Protein AF-A0A854NDA6-F1 (afdb_monomer_lite)

pLDDT: mean 73.67, std 22.43, range [32.94, 97.62]

Organism: NCBI:txid1806053

Structure (mmCIF, N/CA/C/O backbone):
data_AF-A0A854NDA6-F1
#
_entry.id   AF-A0A854NDA6-F1
#
loop_
_atom_site.group_PDB
_atom_site.id
_atom_site.type_symbol
_atom_site.label_atom_id
_atom_site.label_alt_id
_atom_site.label_comp_id
_atom_site.label_asym_id
_atom_site.label_entity_id
_atom_site.label_seq_id
_atom_site.pdbx_PDB_ins_code
_atom_site.Cartn_x
_atom_site.Cartn_y
_atom_site.Cartn_z
_atom_site.occupancy
_atom_site.B_iso_or_equiv
_atom_site.auth_seq_id
_atom_site.auth_comp_id
_atom_site.auth_asym_id
_atom_site.auth_atom_id
_atom_site.pdbx_PDB_model_num
ATOM 1 N N . MET A 1 1 ? 29.211 -28.552 74.349 1.00 40.47 1 MET A N 1
ATOM 2 C CA . MET A 1 1 ? 30.286 -27.549 74.261 1.00 40.47 1 MET A CA 1
ATOM 3 C C . MET A 1 1 ? 29.831 -26.532 73.245 1.00 40.47 1 MET A C 1
ATOM 5 O O . MET A 1 1 ? 29.639 -26.895 72.092 1.00 40.47 1 MET A O 1
ATOM 9 N N . SER A 1 2 ? 29.503 -25.344 73.745 1.00 42.53 2 SER A N 1
ATOM 10 C CA . SER A 1 2 ? 29.189 -24.145 72.977 1.00 42.53 2 SER A CA 1
ATOM 11 C C . SER A 1 2 ? 30.402 -23.720 72.153 1.00 42.53 2 SER A C 1
ATOM 13 O O . SER A 1 2 ? 31.540 -23.950 72.563 1.00 42.53 2 SER A O 1
ATOM 15 N N . GLY A 1 3 ? 30.147 -23.118 70.999 1.00 42.56 3 GLY A N 1
ATOM 16 C CA . GLY A 1 3 ? 31.160 -22.495 70.163 1.00 42.56 3 GLY A CA 1
ATOM 17 C C . GLY A 1 3 ? 30.533 -21.294 69.483 1.00 42.56 3 GLY A C 1
ATOM 18 O O . GLY A 1 3 ? 29.885 -21.439 68.452 1.00 42.56 3 GLY A O 1
ATOM 19 N N . ASP A 1 4 ? 30.688 -20.154 70.144 1.00 49.78 4 ASP A N 1
ATOM 20 C CA . ASP A 1 4 ? 30.318 -18.819 69.701 1.00 49.78 4 ASP A CA 1
ATOM 21 C C . ASP A 1 4 ? 31.040 -18.454 68.399 1.00 49.78 4 ASP A C 1
ATOM 23 O O . ASP A 1 4 ? 32.222 -18.758 68.231 1.00 49.78 4 ASP A O 1
ATOM 27 N N . CYS A 1 5 ? 30.340 -17.760 67.505 1.00 53.62 5 CYS A N 1
ATOM 28 C CA . CYS A 1 5 ? 30.930 -16.940 66.449 1.00 53.62 5 CYS A CA 1
ATOM 29 C C . CYS A 1 5 ? 30.045 -15.703 66.270 1.00 53.62 5 CYS A C 1
ATOM 31 O O . CYS A 1 5 ? 29.236 -15.619 65.350 1.00 53.62 5 CYS A O 1
ATOM 33 N N . ASP A 1 6 ? 30.223 -14.760 67.194 1.00 48.50 6 ASP A N 1
ATOM 34 C CA . ASP A 1 6 ? 29.962 -13.343 66.977 1.00 48.50 6 ASP A CA 1
ATOM 35 C C . ASP A 1 6 ? 30.977 -12.811 65.960 1.00 48.50 6 ASP A C 1
ATOM 37 O O . ASP A 1 6 ? 32.176 -12.750 66.238 1.00 48.50 6 ASP A O 1
ATOM 41 N N . LEU A 1 7 ? 30.499 -12.397 64.789 1.00 50.25 7 LEU A N 1
ATOM 42 C CA . LEU A 1 7 ? 31.232 -11.519 63.883 1.00 50.25 7 LEU A CA 1
ATOM 43 C C . LEU A 1 7 ? 30.252 -10.476 63.327 1.00 50.25 7 LEU A C 1
ATOM 45 O O . LEU A 1 7 ? 29.482 -10.778 62.423 1.00 50.25 7 LEU A O 1
ATOM 49 N N . LEU A 1 8 ? 30.336 -9.273 63.916 1.00 49.28 8 LEU A N 1
ATOM 50 C CA . LEU A 1 8 ? 30.313 -7.952 63.258 1.00 49.28 8 LEU A CA 1
ATOM 51 C C . LEU A 1 8 ? 29.066 -7.677 62.384 1.00 49.28 8 LEU A C 1
ATOM 53 O O . LEU A 1 8 ? 28.941 -8.208 61.290 1.00 49.28 8 LEU A O 1
ATOM 57 N N . ASN A 1 9 ? 28.071 -6.880 62.793 1.00 49.44 9 ASN A N 1
ATOM 58 C CA . ASN A 1 9 ? 28.146 -5.481 63.247 1.00 49.44 9 ASN A CA 1
ATOM 59 C C . ASN A 1 9 ? 29.108 -4.625 62.407 1.00 49.44 9 ASN A C 1
ATOM 61 O O . ASN A 1 9 ? 30.195 -4.301 62.868 1.00 49.44 9 ASN A O 1
ATOM 65 N N . ASP A 1 10 ? 28.694 -4.300 61.179 1.00 51.72 10 ASP A N 1
ATOM 66 C CA . ASP A 1 10 ? 28.905 -2.984 60.550 1.00 51.72 10 ASP A CA 1
ATOM 67 C C . ASP A 1 10 ? 28.141 -2.930 59.216 1.00 51.72 10 ASP A C 1
ATOM 69 O O . ASP A 1 10 ? 28.610 -3.442 58.205 1.00 51.72 10 ASP A O 1
ATOM 73 N N . MET A 1 11 ? 26.927 -2.375 59.235 1.00 45.94 11 MET A N 1
ATOM 74 C CA . MET A 1 11 ? 26.180 -1.867 58.067 1.00 45.94 11 MET A CA 1
ATOM 75 C C . MET A 1 11 ? 25.100 -0.898 58.582 1.00 45.94 11 MET A C 1
ATOM 77 O O . MET A 1 11 ? 23.909 -1.036 58.316 1.00 45.94 11 MET A O 1
ATOM 81 N N . SER A 1 12 ? 25.524 0.062 59.403 1.00 52.91 12 SER A N 1
ATOM 82 C CA . SER A 1 12 ? 24.810 1.322 59.594 1.00 52.91 12 SER A CA 1
ATOM 83 C C . SER A 1 12 ? 25.480 2.345 58.688 1.00 52.91 12 SER A C 1
ATOM 85 O O . SER A 1 12 ? 26.677 2.562 58.847 1.00 52.91 12 SER A O 1
ATOM 87 N N . ASP A 1 13 ? 24.706 2.874 57.739 1.00 54.12 13 ASP A N 1
ATOM 88 C CA . ASP A 1 13 ? 24.942 4.054 56.884 1.00 54.12 13 ASP A CA 1
ATOM 89 C C . ASP A 1 13 ? 24.631 3.737 55.413 1.00 54.12 13 ASP A C 1
ATOM 91 O O . ASP A 1 13 ? 25.478 3.798 54.524 1.00 54.12 13 ASP A O 1
ATOM 95 N N . ILE A 1 14 ? 23.365 3.404 55.146 1.00 49.03 14 ILE A N 1
ATOM 96 C CA . ILE A 1 14 ? 22.756 3.708 53.851 1.00 49.03 14 ILE A CA 1
ATOM 97 C C . ILE A 1 14 ? 21.833 4.886 54.118 1.00 49.03 14 ILE A C 1
ATOM 99 O O . ILE A 1 14 ? 20.854 4.773 54.851 1.00 49.03 14 ILE A O 1
ATOM 103 N N . HIS A 1 15 ? 22.249 6.028 53.586 1.00 47.62 15 HIS A N 1
ATOM 104 C CA . HIS A 1 15 ? 21.558 7.299 53.645 1.00 47.62 15 HIS A CA 1
ATOM 105 C C . HIS A 1 15 ? 20.088 7.162 53.230 1.00 47.62 15 HIS A C 1
ATOM 107 O O . HIS A 1 15 ? 19.786 6.729 52.119 1.00 47.62 15 HIS A O 1
ATOM 113 N N . ASP A 1 16 ? 19.197 7.602 54.121 1.00 49.25 16 ASP A N 1
ATOM 114 C CA . ASP A 1 16 ? 17.860 8.085 53.787 1.00 49.25 16 ASP A CA 1
ATOM 115 C C . ASP A 1 16 ? 18.002 9.334 52.896 1.00 49.25 16 ASP A C 1
ATOM 117 O O . ASP A 1 16 ? 17.932 10.472 53.362 1.00 49.25 16 ASP A O 1
ATOM 121 N N . GLU A 1 17 ? 18.237 9.135 51.601 1.00 46.22 17 GLU A N 1
ATOM 122 C CA . GLU A 1 17 ? 17.873 10.133 50.600 1.00 46.22 17 GLU A CA 1
ATOM 123 C C . GLU A 1 17 ? 16.393 9.933 50.289 1.00 46.22 17 GLU A C 1
ATOM 125 O O . GLU A 1 17 ? 15.987 9.038 49.547 1.00 46.22 17 GLU A O 1
ATOM 130 N N . GLN A 1 18 ? 15.569 10.762 50.930 1.00 46.81 18 GLN A N 1
ATOM 131 C CA . GLN A 1 18 ? 14.183 10.943 50.534 1.00 46.81 18 GLN A CA 1
ATOM 132 C C . GLN A 1 18 ? 14.160 11.321 49.047 1.00 46.81 18 GLN A C 1
ATOM 134 O O . GLN A 1 18 ? 14.843 12.279 48.675 1.00 46.81 18 GLN A O 1
ATOM 139 N N . PRO A 1 19 ? 13.404 10.619 48.185 1.00 49.78 19 PRO A N 1
ATOM 140 C CA . PRO A 1 19 ? 13.180 11.120 46.845 1.00 49.78 19 PRO A CA 1
ATOM 141 C C . PRO A 1 19 ? 12.405 12.425 47.001 1.00 49.78 19 PRO A C 1
ATOM 143 O O . PRO A 1 19 ? 11.273 12.425 47.489 1.00 49.78 19 PRO A O 1
ATOM 146 N N . GLU A 1 20 ? 13.044 13.540 46.641 1.00 47.28 20 GLU A N 1
ATOM 147 C CA . GLU A 1 20 ? 12.349 14.800 46.431 1.00 47.28 20 GLU A CA 1
ATOM 148 C C . GLU A 1 20 ? 11.120 14.503 45.574 1.00 47.28 20 GLU A C 1
ATOM 150 O O . GLU A 1 20 ? 11.221 13.911 44.495 1.00 47.28 20 GLU A O 1
ATOM 155 N N . GLU A 1 21 ? 9.954 14.872 46.100 1.00 46.09 21 GLU A N 1
ATOM 156 C CA . GLU A 1 21 ? 8.711 14.937 45.359 1.00 46.09 21 GLU A CA 1
ATOM 157 C C . GLU A 1 21 ? 8.947 15.822 44.132 1.00 46.09 21 GLU A C 1
ATOM 159 O O . GLU A 1 21 ? 8.780 17.043 44.162 1.00 46.09 21 GLU A O 1
ATOM 164 N N . LEU A 1 22 ? 9.327 15.190 43.022 1.00 47.56 22 LEU A N 1
ATOM 165 C CA . LEU A 1 22 ? 9.077 15.696 41.690 1.00 47.56 22 LEU A CA 1
ATOM 166 C C . LEU A 1 22 ? 7.558 15.805 41.581 1.00 47.56 22 LEU A C 1
ATOM 168 O O . LEU A 1 22 ? 6.869 14.884 41.143 1.00 47.56 22 LEU A O 1
ATOM 172 N N . ARG A 1 23 ? 7.038 16.959 42.010 1.00 46.53 23 ARG A N 1
ATOM 173 C CA . ARG A 1 23 ? 5.835 17.570 41.457 1.00 46.53 23 ARG A CA 1
ATOM 174 C C . ARG A 1 23 ? 6.055 17.643 39.951 1.00 46.53 23 ARG A C 1
ATOM 176 O O . ARG A 1 23 ? 6.525 18.645 39.423 1.00 46.53 23 ARG A O 1
ATOM 183 N N . GLY A 1 24 ? 5.753 16.540 39.277 1.00 42.81 24 GLY A N 1
ATOM 184 C CA . GLY A 1 24 ? 5.422 16.547 37.873 1.00 42.81 24 GLY A CA 1
ATOM 185 C C . GLY A 1 24 ? 4.198 17.432 37.759 1.00 42.81 24 GLY A C 1
ATOM 186 O O . GLY A 1 24 ? 3.092 17.029 38.114 1.00 42.81 24 GLY A O 1
ATOM 187 N N . GLU A 1 25 ? 4.419 18.675 37.349 1.00 44.62 25 GLU A N 1
ATOM 188 C CA . GLU A 1 25 ? 3.388 19.451 36.690 1.00 44.62 25 GLU A CA 1
ATOM 189 C C . GLU A 1 25 ? 2.830 18.537 35.601 1.00 44.62 25 GLU A C 1
ATOM 191 O O . GLU A 1 25 ? 3.549 18.142 34.680 1.00 44.62 25 GLU A O 1
ATOM 196 N N . HIS A 1 26 ? 1.583 18.097 35.785 1.00 47.38 26 HIS A N 1
ATOM 197 C CA . HIS A 1 26 ? 0.840 17.407 34.745 1.00 47.38 26 HIS A CA 1
ATOM 198 C C . HIS A 1 26 ? 1.007 18.238 33.470 1.00 47.38 26 HIS A C 1
ATOM 200 O O . HIS A 1 26 ? 0.662 19.425 33.511 1.00 47.38 26 HIS A O 1
ATOM 206 N N . PRO A 1 27 ? 1.563 17.679 32.378 1.00 52.06 27 PRO A N 1
ATOM 207 C CA . PRO A 1 27 ? 1.586 18.394 31.120 1.00 52.06 27 PRO A CA 1
ATOM 208 C C . PRO A 1 27 ? 0.133 18.719 30.800 1.00 52.06 27 PRO A C 1
ATOM 210 O O . PRO A 1 27 ? -0.713 17.834 30.689 1.00 52.06 27 PRO A O 1
ATOM 213 N N . SER A 1 28 ? -0.155 20.015 30.801 1.00 53.47 28 SER A N 1
ATOM 214 C CA . SER A 1 28 ? -1.459 20.572 30.506 1.00 53.47 28 SER A CA 1
ATOM 215 C C . SER A 1 28 ? -1.980 19.957 29.212 1.00 53.47 28 SER A C 1
ATOM 217 O O . SER A 1 28 ? -1.320 20.043 28.178 1.00 53.47 28 SER A O 1
ATOM 219 N N . GLU A 1 29 ? -3.163 19.368 29.325 1.00 52.88 29 GLU A N 1
ATOM 220 C CA . GLU A 1 29 ? -4.034 18.700 28.348 1.00 52.88 29 GLU A CA 1
ATOM 221 C C . GLU A 1 29 ? -4.508 19.658 27.225 1.00 52.88 29 GLU A C 1
ATOM 223 O O . GLU A 1 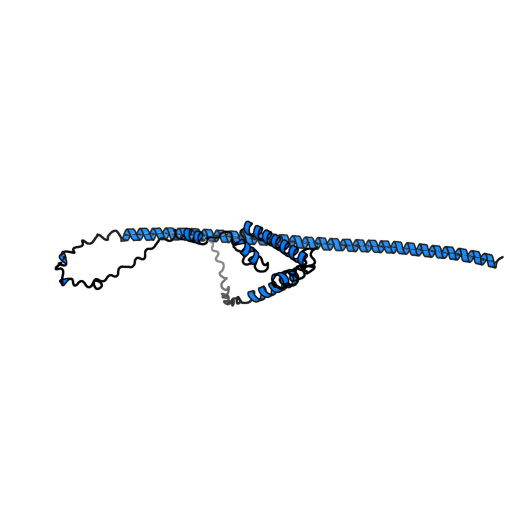29 ? -5.683 19.732 26.894 1.00 52.88 29 GLU A O 1
ATOM 228 N N . VAL A 1 30 ? -3.599 20.491 26.702 1.00 51.41 30 VAL A N 1
ATOM 229 C CA . VAL A 1 30 ? -3.892 21.651 25.835 1.00 51.41 30 VAL A CA 1
ATOM 230 C C . VAL A 1 30 ? -3.096 21.597 24.517 1.00 51.41 30 VAL A C 1
ATOM 232 O O . VAL A 1 30 ? -3.160 22.528 23.726 1.00 51.41 30 VAL A O 1
ATOM 235 N N . GLN A 1 31 ? -2.343 20.525 24.239 1.00 52.84 31 GLN A N 1
ATOM 236 C CA . GLN A 1 31 ? -1.568 20.393 22.987 1.00 52.84 31 GLN A CA 1
ATOM 237 C C . GLN A 1 31 ? -2.120 19.384 21.972 1.00 52.84 31 GLN A C 1
ATOM 239 O O . GLN A 1 31 ? -1.626 19.357 20.843 1.00 52.84 31 GLN A O 1
ATOM 244 N N . ASP A 1 32 ? -3.143 18.602 22.320 1.00 56.59 32 ASP A N 1
ATOM 245 C CA . ASP A 1 32 ? -3.656 17.564 21.417 1.00 56.59 32 ASP A CA 1
ATOM 246 C C . ASP A 1 32 ? -4.487 18.161 20.265 1.00 56.59 32 ASP A C 1
ATOM 248 O O . ASP A 1 32 ? -4.336 17.738 19.120 1.00 56.59 32 ASP A O 1
ATOM 252 N N . ASP A 1 33 ? -5.255 19.227 20.517 1.00 61.41 33 ASP A N 1
ATOM 253 C CA . ASP A 1 33 ? -6.124 19.837 19.498 1.00 61.41 33 ASP A CA 1
ATOM 254 C C . ASP A 1 33 ? -5.329 20.467 18.330 1.00 61.41 33 ASP A C 1
ATOM 256 O O . ASP A 1 33 ? -5.708 20.328 17.165 1.00 61.41 33 ASP A O 1
ATOM 260 N N . GLU A 1 34 ? -4.186 21.113 18.605 1.00 65.50 34 GLU A N 1
ATOM 261 C CA . GLU A 1 34 ? -3.339 21.714 17.556 1.00 65.50 34 GLU A CA 1
ATOM 262 C C . GLU A 1 34 ? -2.571 20.652 16.744 1.00 65.50 34 GLU A C 1
ATOM 264 O O . GLU A 1 34 ? -2.309 20.840 15.549 1.00 65.50 34 GLU A O 1
ATOM 269 N N . GLN A 1 35 ? -2.211 19.520 17.365 1.00 61.78 35 GLN A N 1
ATOM 270 C CA . GLN A 1 35 ? -1.582 18.405 16.653 1.00 61.78 35 GLN A CA 1
ATOM 271 C C . GLN A 1 35 ? -2.581 17.650 15.775 1.00 61.78 35 GLN A C 1
ATOM 273 O O . GLN A 1 35 ? -2.231 17.303 14.643 1.00 61.78 35 GLN A O 1
ATOM 278 N N . GLU A 1 36 ? -3.815 17.440 16.243 1.00 60.22 36 GLU A N 1
ATOM 279 C CA . GLU A 1 36 ? -4.874 16.834 15.433 1.00 60.22 36 GLU A CA 1
ATOM 280 C C . GLU A 1 36 ? -5.197 17.702 14.209 1.00 60.22 36 GLU A C 1
ATOM 282 O O . GLU A 1 36 ? -5.229 17.187 13.089 1.00 60.22 36 GLU A O 1
ATOM 287 N N . GLU A 1 37 ? -5.338 19.022 14.369 1.00 68.31 37 GLU A N 1
ATOM 288 C CA . GLU A 1 37 ? -5.632 19.933 13.252 1.00 68.31 37 GLU A CA 1
ATOM 289 C C . GLU A 1 37 ? -4.503 19.952 12.198 1.00 68.31 37 GLU A C 1
ATOM 291 O O . GLU A 1 37 ? -4.759 19.932 10.988 1.00 68.31 37 GLU A O 1
ATOM 296 N N . SER A 1 38 ? -3.243 19.894 12.640 1.00 72.94 38 SER A N 1
ATOM 297 C CA . SER A 1 38 ? -2.069 19.801 11.760 1.00 72.94 38 SER A CA 1
ATOM 298 C C . SER A 1 38 ? -2.022 18.482 10.975 1.00 72.94 38 SER A C 1
ATOM 300 O O . SER A 1 38 ? -1.732 18.459 9.769 1.00 72.94 38 SER A O 1
ATOM 302 N N . LEU A 1 39 ? -2.355 17.367 11.633 1.00 65.88 39 LEU A N 1
ATOM 303 C CA . LEU A 1 39 ? -2.375 16.048 11.005 1.00 65.88 39 LEU A CA 1
ATOM 304 C C . LEU A 1 39 ? -3.529 15.926 9.999 1.00 65.88 39 LEU A C 1
ATOM 306 O O . LEU A 1 39 ? -3.329 15.420 8.893 1.00 65.88 39 LEU A O 1
ATOM 310 N N . HIS A 1 40 ? -4.704 16.462 10.343 1.00 68.88 40 HIS A N 1
ATOM 311 C CA . HIS A 1 40 ? -5.856 16.543 9.448 1.00 68.88 40 HIS A CA 1
ATOM 312 C C . HIS A 1 40 ? -5.525 17.326 8.180 1.00 68.88 40 HIS A C 1
ATOM 314 O O . HIS A 1 40 ? -5.720 16.813 7.079 1.00 68.88 40 HIS A O 1
ATOM 320 N N . LYS A 1 41 ? -4.929 18.512 8.318 1.00 71.88 41 LYS A N 1
ATOM 321 C CA . LYS A 1 41 ? -4.531 19.328 7.168 1.00 71.88 41 LYS A CA 1
ATOM 322 C C . LYS A 1 41 ? -3.531 18.611 6.255 1.00 71.88 41 LYS A C 1
ATOM 324 O O . LYS A 1 41 ? -3.668 18.656 5.037 1.00 71.88 41 LYS A O 1
ATOM 329 N N . THR A 1 42 ? -2.571 17.893 6.837 1.00 73.75 42 THR A N 1
ATOM 330 C CA . THR A 1 42 ? -1.556 17.147 6.075 1.00 73.75 42 THR A CA 1
ATOM 331 C C . THR A 1 42 ? -2.171 15.995 5.271 1.00 73.75 42 THR A C 1
ATOM 333 O O . THR A 1 42 ? -1.789 15.758 4.126 1.00 73.75 42 THR A O 1
ATOM 336 N N . ILE A 1 43 ? -3.139 15.275 5.846 1.00 70.69 43 ILE A N 1
ATOM 337 C CA . ILE A 1 43 ? -3.830 14.171 5.162 1.00 70.69 43 ILE A CA 1
ATOM 338 C C . ILE A 1 43 ? -4.725 14.701 4.037 1.00 70.69 43 ILE A C 1
ATOM 340 O O . ILE A 1 43 ? -4.773 14.109 2.957 1.00 70.69 43 ILE A O 1
ATOM 344 N N . GLU A 1 44 ? -5.412 15.819 4.259 1.00 74.94 44 GLU A N 1
ATOM 345 C CA . GLU A 1 44 ? -6.242 16.453 3.234 1.00 74.94 44 GLU A CA 1
ATOM 346 C C . GLU A 1 44 ? -5.397 16.917 2.039 1.00 74.94 44 GLU A C 1
ATOM 348 O O . GLU A 1 44 ? -5.677 16.527 0.908 1.00 74.94 44 GLU A O 1
ATOM 353 N N . GLU A 1 45 ? -4.277 17.603 2.283 1.00 78.56 45 GLU A N 1
ATOM 354 C CA . GLU A 1 45 ? -3.358 18.035 1.219 1.00 78.56 45 GLU A CA 1
ATOM 355 C C . GLU A 1 45 ? -2.763 16.854 0.426 1.00 78.56 45 GLU A C 1
ATOM 357 O O . GLU A 1 45 ? -2.589 16.940 -0.792 1.00 78.56 45 GLU A O 1
ATOM 362 N N . LEU A 1 46 ? -2.473 15.729 1.092 1.00 76.00 46 LEU A N 1
ATOM 363 C CA . LEU A 1 46 ? -1.979 14.514 0.433 1.00 76.00 46 LEU A CA 1
ATOM 364 C C . LEU A 1 46 ? -3.051 13.827 -0.420 1.00 76.00 46 LEU A C 1
ATOM 366 O O . LEU A 1 46 ? -2.739 13.288 -1.484 1.00 76.00 46 LEU A O 1
ATOM 370 N N . THR A 1 47 ? -4.300 13.824 0.045 1.00 82.50 47 THR A N 1
ATOM 371 C CA . THR A 1 47 ? -5.399 13.134 -0.641 1.00 82.50 47 THR A CA 1
ATOM 372 C C . THR A 1 47 ? -5.960 13.948 -1.800 1.00 82.50 47 THR A C 1
ATOM 374 O O . THR A 1 47 ? -6.318 13.355 -2.812 1.00 82.50 47 THR A O 1
ATOM 377 N N . ASP A 1 48 ? -5.938 15.281 -1.739 1.00 82.56 48 ASP A N 1
ATOM 378 C CA . ASP A 1 48 ? -6.498 16.159 -2.777 1.00 82.56 48 ASP A CA 1
ATOM 379 C C . ASP A 1 48 ? -5.872 15.961 -4.171 1.00 82.56 48 ASP A C 1
ATOM 381 O O . ASP A 1 48 ? -6.549 16.120 -5.194 1.00 82.56 48 ASP A O 1
ATOM 385 N N . GLY A 1 49 ? -4.595 15.567 -4.227 1.00 77.88 49 GLY A N 1
ATOM 386 C CA . GLY A 1 49 ? -3.879 15.258 -5.470 1.00 77.88 49 GLY A CA 1
ATOM 387 C C . GLY A 1 49 ? -4.077 13.831 -5.996 1.00 77.88 49 GLY A C 1
ATOM 388 O O . GLY A 1 49 ? -3.622 13.519 -7.100 1.00 77.88 49 GLY A O 1
ATOM 389 N N . MET A 1 50 ? -4.727 12.945 -5.236 1.00 80.44 50 MET A N 1
ATOM 390 C CA . MET A 1 50 ? -4.936 11.557 -5.644 1.00 80.44 50 MET A CA 1
ATOM 391 C C . MET A 1 50 ? -6.082 11.449 -6.648 1.00 80.44 50 MET A C 1
ATOM 393 O O . MET A 1 50 ? -7.165 11.998 -6.449 1.00 80.44 50 MET A O 1
ATOM 397 N N . LYS A 1 51 ? -5.864 10.695 -7.728 1.00 83.62 51 LYS A N 1
ATOM 398 C CA . LYS A 1 51 ? -6.948 10.310 -8.637 1.00 83.62 51 LYS A CA 1
ATOM 399 C C . LYS A 1 51 ? -7.838 9.269 -7.972 1.00 83.62 51 LYS A C 1
ATOM 401 O O . LYS A 1 51 ? -7.332 8.346 -7.338 1.00 83.62 51 LYS A O 1
ATOM 406 N N . ILE A 1 52 ? -9.147 9.409 -8.159 1.00 79.25 52 ILE A N 1
ATOM 407 C CA . ILE A 1 52 ? -10.157 8.531 -7.548 1.00 79.25 52 ILE A CA 1
ATOM 408 C C . ILE A 1 52 ? -10.038 7.109 -8.104 1.00 79.25 52 ILE A C 1
ATOM 410 O O . ILE A 1 52 ? -10.040 6.135 -7.357 1.00 79.25 52 ILE A O 1
ATOM 414 N N . THR A 1 53 ? -9.852 6.991 -9.418 1.00 80.25 53 THR A N 1
ATOM 415 C CA . THR A 1 53 ? -9.442 5.754 -10.088 1.00 80.25 53 THR A CA 1
ATOM 416 C C . THR A 1 53 ? -8.419 6.083 -11.173 1.00 80.25 53 THR A C 1
ATOM 418 O O . THR A 1 53 ? -8.286 7.235 -11.584 1.00 80.25 53 THR A O 1
ATOM 421 N N . ASN A 1 54 ? -7.688 5.078 -11.665 1.00 79.00 54 ASN A N 1
ATOM 422 C CA . ASN A 1 54 ? -6.706 5.286 -12.738 1.00 79.00 54 ASN A CA 1
ATOM 423 C C . ASN A 1 54 ? -7.334 5.851 -14.026 1.00 79.00 54 ASN A C 1
ATOM 425 O O . ASN A 1 54 ? -6.650 6.551 -14.775 1.00 79.00 54 ASN A O 1
ATOM 429 N N . ASP A 1 55 ? -8.623 5.581 -14.241 1.00 84.50 55 ASP A N 1
ATOM 430 C CA . ASP A 1 55 ? -9.368 5.958 -15.443 1.00 84.50 55 ASP A CA 1
ATOM 431 C C . ASP A 1 55 ? -10.221 7.224 -15.254 1.00 84.50 55 ASP A C 1
ATOM 433 O O . ASP A 1 55 ? -10.689 7.798 -16.237 1.00 84.50 55 ASP A O 1
ATOM 437 N N . ASN A 1 56 ? -10.405 7.692 -14.013 1.00 83.44 56 ASN A N 1
ATOM 438 C CA . ASN A 1 56 ? -11.140 8.918 -13.728 1.00 83.44 56 ASN A CA 1
ATOM 439 C C . ASN A 1 56 ? -10.168 10.111 -13.687 1.00 83.44 56 ASN A C 1
ATOM 441 O O . ASN A 1 56 ? -9.224 10.110 -12.889 1.00 83.44 56 ASN A O 1
ATOM 445 N N . PRO A 1 57 ? -10.341 11.130 -14.548 1.00 88.06 57 PRO A N 1
ATOM 446 C CA . PRO A 1 57 ? -9.461 12.292 -14.544 1.00 88.06 57 PRO A CA 1
ATOM 447 C C . PRO A 1 57 ? -9.703 13.225 -13.351 1.00 88.06 57 PRO A C 1
ATOM 449 O O . PRO A 1 57 ? -8.841 14.063 -13.104 1.00 88.06 57 PRO A O 1
ATOM 452 N N . ILE A 1 58 ? -10.817 13.069 -12.624 1.00 92.44 58 ILE A N 1
ATOM 453 C CA . ILE A 1 58 ? -11.166 13.885 -11.458 1.00 92.44 58 ILE A CA 1
ATOM 454 C C . ILE A 1 58 ? -10.318 13.464 -10.256 1.00 92.44 58 ILE A C 1
ATOM 456 O O . ILE A 1 58 ? -10.235 12.276 -9.908 1.00 92.44 58 ILE A O 1
ATOM 460 N N . THR A 1 59 ? -9.686 14.439 -9.606 1.00 92.94 59 THR A N 1
ATOM 461 C CA . THR A 1 59 ? -8.966 14.197 -8.351 1.00 92.94 59 THR A CA 1
ATOM 462 C C . THR A 1 59 ? -9.920 14.157 -7.160 1.00 92.94 59 THR A C 1
ATOM 464 O O . THR A 1 59 ? -11.038 14.673 -7.201 1.00 92.94 59 THR A O 1
ATOM 467 N N . TYR A 1 60 ? -9.482 13.555 -6.057 1.00 89.88 60 TYR A N 1
ATOM 468 C CA . TYR A 1 60 ? -10.262 13.536 -4.824 1.00 89.88 60 TYR A CA 1
ATOM 469 C C . TYR A 1 60 ? -10.591 14.951 -4.328 1.00 89.88 60 TYR A C 1
ATOM 471 O O . TYR A 1 60 ? -11.718 15.192 -3.902 1.00 89.88 60 TYR A O 1
ATOM 479 N N . GLY A 1 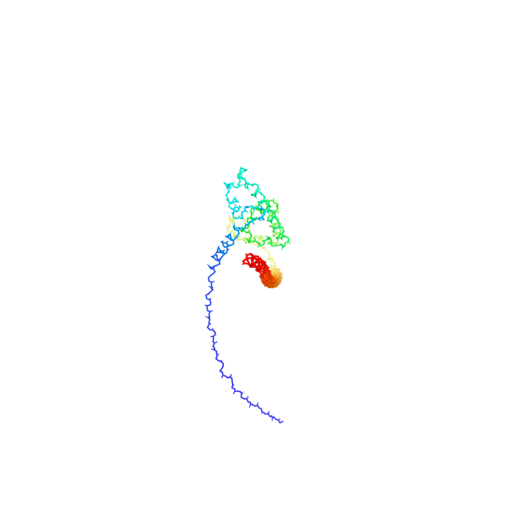61 ? -9.655 15.897 -4.461 1.00 91.50 61 GLY A N 1
ATOM 480 C CA . GLY A 1 61 ? -9.877 17.294 -4.089 1.00 91.50 61 GLY A CA 1
ATOM 481 C C . GLY A 1 61 ? -10.969 17.964 -4.929 1.00 91.50 61 GLY A C 1
ATOM 482 O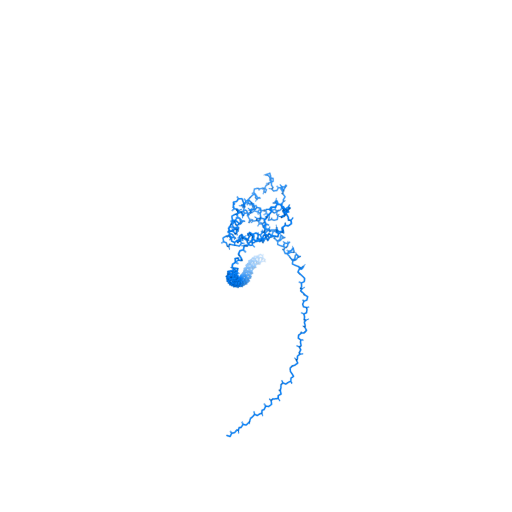 O . GLY A 1 61 ? -11.834 18.645 -4.383 1.00 91.50 61 GLY A O 1
ATOM 483 N N . GLU A 1 62 ? -10.996 17.717 -6.243 1.00 93.38 62 GLU A N 1
ATOM 484 C CA . GLU A 1 62 ? -12.039 18.235 -7.144 1.00 93.38 62 GLU A CA 1
ATOM 485 C C . GLU A 1 62 ? -13.420 17.642 -6.831 1.00 93.38 62 GLU A C 1
ATOM 487 O O . GLU A 1 62 ? -14.417 18.366 -6.795 1.00 93.38 62 GLU A O 1
ATOM 492 N N . TYR A 1 63 ? -13.485 16.338 -6.548 1.00 94.88 63 TYR A N 1
ATOM 493 C CA . TYR A 1 63 ? -14.714 15.684 -6.096 1.00 94.88 63 TYR A CA 1
ATOM 494 C C . TYR A 1 63 ? -15.200 16.246 -4.755 1.00 94.88 63 TYR A C 1
ATOM 496 O O . TYR A 1 63 ? -16.378 16.562 -4.604 1.00 94.88 63 TYR A O 1
ATOM 504 N N . ARG A 1 64 ? -14.294 16.422 -3.788 1.00 93.50 64 ARG A N 1
ATOM 505 C CA . ARG A 1 64 ? -14.611 16.958 -2.459 1.00 93.50 64 ARG A CA 1
ATOM 506 C C . ARG A 1 64 ? -15.087 18.408 -2.526 1.00 93.50 64 ARG A C 1
ATOM 508 O O . ARG A 1 64 ? -16.041 18.767 -1.839 1.00 93.50 64 ARG A O 1
ATOM 515 N N . ALA A 1 65 ? -14.462 19.229 -3.369 1.00 94.06 65 ALA A N 1
ATOM 516 C CA . ALA A 1 65 ? -14.911 20.590 -3.645 1.00 94.06 65 ALA A CA 1
ATOM 517 C C . ALA A 1 65 ? -16.329 20.598 -4.240 1.00 94.06 65 ALA A C 1
ATOM 519 O O . ALA A 1 65 ? -17.164 21.389 -3.802 1.00 94.06 65 ALA A O 1
ATOM 520 N N . ALA A 1 66 ? -16.627 19.674 -5.161 1.00 95.50 66 ALA A N 1
ATOM 521 C CA . ALA A 1 66 ? -17.965 19.523 -5.724 1.00 95.50 66 ALA A CA 1
ATOM 522 C C . ALA A 1 66 ? -19.009 19.064 -4.700 1.00 95.50 66 ALA A C 1
ATOM 524 O O . ALA A 1 66 ? -20.124 19.576 -4.689 1.00 95.50 66 ALA A O 1
ATOM 525 N N . GLU A 1 67 ? -18.664 18.142 -3.805 1.00 93.38 67 GLU A N 1
ATOM 526 C CA . GLU A 1 67 ? -19.589 17.645 -2.779 1.00 93.38 67 GLU A CA 1
ATOM 527 C C . GLU A 1 67 ? -19.934 18.714 -1.722 1.00 93.38 67 GLU A C 1
ATOM 529 O O . GLU A 1 67 ? -21.025 18.709 -1.141 1.00 93.38 67 GLU A O 1
ATOM 534 N N . ASN A 1 68 ? -19.008 19.646 -1.480 1.00 93.19 68 ASN A N 1
ATOM 535 C CA . ASN A 1 68 ? -19.175 20.740 -0.523 1.00 93.19 68 ASN A CA 1
ATOM 536 C C . ASN A 1 68 ? -19.870 21.978 -1.117 1.00 93.19 68 ASN A C 1
ATOM 538 O O . ASN A 1 68 ? -20.442 22.760 -0.355 1.00 93.19 68 ASN A O 1
ATOM 542 N N . ASP A 1 69 ? -19.850 22.159 -2.441 1.00 95.75 69 ASP A N 1
ATOM 543 C CA . ASP A 1 69 ? -20.509 23.272 -3.134 1.00 95.75 69 ASP A CA 1
ATOM 544 C C . ASP A 1 69 ? -21.623 22.772 -4.078 1.00 95.75 69 ASP A C 1
ATOM 546 O O . ASP A 1 69 ? -21.341 22.273 -5.170 1.00 95.75 69 ASP A O 1
ATOM 550 N N . PRO A 1 70 ? -22.910 22.960 -3.723 1.00 94.25 70 PRO A N 1
ATOM 551 C CA . PRO A 1 70 ? -24.038 22.579 -4.577 1.00 94.25 70 PRO A CA 1
ATOM 552 C C . PRO A 1 70 ? -24.055 23.254 -5.955 1.00 94.25 70 PRO A C 1
ATOM 554 O O . PRO A 1 70 ? -24.727 22.765 -6.858 1.00 94.25 70 PRO A O 1
ATOM 557 N N . ASN A 1 71 ? -23.357 24.383 -6.120 1.00 96.88 71 ASN A N 1
ATOM 558 C CA . ASN A 1 71 ? -23.267 25.109 -7.388 1.00 96.88 71 ASN A CA 1
ATOM 559 C C . ASN A 1 71 ? -21.961 24.815 -8.141 1.00 96.88 71 ASN A C 1
ATOM 561 O O . ASN A 1 71 ? -21.630 25.526 -9.094 1.00 96.88 71 ASN A O 1
ATOM 565 N N . HIS A 1 72 ? -21.203 23.797 -7.723 1.00 97.06 72 HIS A N 1
ATOM 566 C CA . HIS A 1 72 ? -19.950 23.448 -8.373 1.00 97.06 72 HIS A CA 1
ATOM 567 C C . HIS A 1 72 ? -20.178 23.086 -9.853 1.00 97.06 72 HIS A C 1
ATOM 569 O O . HIS A 1 72 ? -21.105 22.331 -10.155 1.00 97.06 72 HIS A O 1
ATOM 575 N N . PRO A 1 73 ? -19.313 23.526 -10.791 1.00 96.94 73 PRO A N 1
ATOM 576 C CA . PRO A 1 73 ? -19.485 23.261 -12.223 1.00 96.94 73 PRO A CA 1
ATOM 577 C C . PRO A 1 73 ? -19.580 21.779 -12.602 1.00 96.94 73 PRO A C 1
ATOM 579 O O . PRO A 1 73 ? -20.055 21.461 -13.685 1.00 96.94 73 PRO A O 1
ATOM 582 N N . LEU A 1 74 ? -19.103 20.865 -11.749 1.00 96.25 74 LEU A N 1
ATOM 583 C CA . LEU A 1 74 ? -19.210 19.415 -11.974 1.00 96.25 74 LEU A CA 1
ATOM 584 C C . LEU A 1 74 ? -20.643 18.879 -11.817 1.00 96.25 74 LEU A C 1
ATOM 586 O O . LEU A 1 74 ? -20.934 17.800 -12.328 1.00 96.25 74 LEU A O 1
ATOM 590 N N . HIS A 1 75 ? -21.545 19.626 -11.175 1.00 95.88 75 HIS A N 1
ATOM 591 C CA . HIS A 1 75 ? -22.971 19.285 -11.099 1.00 95.88 75 HIS A CA 1
ATOM 592 C C . HIS A 1 75 ? -23.750 19.668 -12.361 1.00 95.88 75 HIS A C 1
ATOM 594 O O . HIS A 1 75 ? -24.880 19.215 -12.528 1.00 95.88 75 HIS A O 1
ATOM 600 N N . ASP A 1 76 ? -23.169 20.486 -13.243 1.00 96.81 76 ASP A N 1
ATOM 601 C CA . ASP A 1 76 ? -23.799 20.903 -14.495 1.00 96.81 76 ASP A CA 1
ATOM 602 C C . ASP A 1 76 ? -23.788 19.745 -15.516 1.00 96.81 76 ASP A C 1
ATOM 604 O O . ASP A 1 76 ? -22.702 19.288 -15.883 1.00 96.81 76 ASP A O 1
ATOM 608 N N . PRO A 1 77 ? -24.953 19.277 -16.011 1.00 97.00 77 PRO A N 1
ATOM 609 C CA . PRO A 1 77 ? -25.031 18.221 -17.021 1.00 97.00 77 PRO A CA 1
ATOM 610 C C . PRO A 1 77 ? -24.301 18.539 -18.331 1.00 97.00 77 PRO A C 1
ATOM 612 O O . PRO A 1 77 ? -23.923 17.614 -19.049 1.00 97.00 77 PRO A O 1
ATOM 615 N N . ASP A 1 78 ? -24.100 19.822 -18.646 1.00 97.00 78 ASP A N 1
ATOM 616 C CA . ASP A 1 78 ? -23.386 20.251 -19.851 1.00 97.00 78 ASP A CA 1
ATOM 617 C C . ASP A 1 78 ? -21.852 20.211 -19.674 1.00 97.00 78 ASP A C 1
ATOM 619 O O . ASP A 1 78 ? -21.101 20.393 -20.639 1.00 97.00 78 ASP A O 1
ATOM 623 N N . ASN A 1 79 ? -21.351 19.951 -18.459 1.00 96.19 79 ASN A N 1
ATOM 624 C CA . ASN A 1 79 ? -19.922 19.809 -18.202 1.00 96.19 79 ASN A CA 1
ATOM 625 C C . ASN A 1 79 ? -19.404 18.458 -18.740 1.00 96.19 79 ASN A C 1
ATOM 627 O O . ASN A 1 79 ? -19.911 17.407 -18.343 1.00 96.19 79 ASN A O 1
ATOM 631 N N . PRO A 1 80 ? -18.342 18.431 -19.571 1.00 95.19 80 PRO A N 1
ATOM 632 C CA . PRO A 1 80 ? -17.780 17.183 -20.099 1.00 95.19 80 PRO A CA 1
ATOM 633 C C . PRO A 1 80 ? -17.257 16.218 -19.020 1.00 95.19 80 PRO A C 1
ATOM 635 O O . PRO A 1 80 ? -17.051 15.042 -19.312 1.00 95.19 80 PRO A O 1
ATOM 638 N N . LEU A 1 81 ? -17.031 16.696 -17.793 1.00 95.38 81 LEU A N 1
ATOM 639 C CA . LEU A 1 81 ? -16.594 15.892 -16.650 1.00 95.38 81 LEU A CA 1
ATOM 640 C C . LEU A 1 81 ? -17.760 15.445 -15.745 1.00 95.38 81 LEU A C 1
ATOM 642 O O . LEU A 1 81 ? -17.529 14.711 -14.787 1.00 95.38 81 LEU A O 1
ATOM 646 N N . HIS A 1 82 ? -19.007 15.842 -16.026 1.00 95.62 82 HIS A N 1
ATOM 647 C CA . HIS A 1 82 ? -20.167 15.507 -15.190 1.00 95.62 82 HIS A CA 1
ATOM 648 C C . HIS A 1 82 ? -20.368 13.993 -15.043 1.00 95.62 82 HIS A C 1
ATOM 650 O O . HIS A 1 82 ? -20.544 13.481 -13.939 1.00 95.62 82 HIS A O 1
ATOM 656 N N . GLU A 1 83 ? -20.267 13.248 -16.146 1.00 95.44 83 GLU A N 1
ATOM 657 C CA . GLU A 1 83 ? -20.412 11.788 -16.129 1.00 95.44 83 GLU A CA 1
ATOM 658 C C . GLU A 1 83 ? -19.323 11.116 -15.275 1.00 95.44 83 GLU A C 1
ATOM 660 O O . GLU A 1 83 ? -19.591 10.173 -14.533 1.00 95.44 83 GLU A O 1
ATOM 665 N N . GLN A 1 84 ? -18.100 11.647 -15.312 1.00 94.31 84 GLN A N 1
ATOM 666 C CA . GLN A 1 84 ? -16.979 11.149 -14.512 1.00 94.31 84 GLN A CA 1
ATOM 667 C C . GLN A 1 84 ? -17.144 11.493 -13.028 1.00 94.31 84 GLN A C 1
ATOM 669 O O . GLN A 1 84 ? -16.755 10.698 -12.170 1.00 94.31 84 GLN A O 1
ATOM 674 N N . TYR A 1 85 ? -17.757 12.639 -12.714 1.00 95.31 85 TYR A N 1
ATOM 675 C CA . TYR A 1 85 ? -18.127 12.998 -11.346 1.00 95.31 85 TYR A CA 1
ATOM 676 C C . TYR A 1 85 ? -19.174 12.023 -10.797 1.00 95.31 85 TYR A C 1
ATOM 678 O O . TYR A 1 85 ? -19.001 11.505 -9.696 1.00 95.31 85 TYR A O 1
ATOM 686 N N . LEU A 1 86 ? -20.205 11.691 -11.582 1.00 95.38 86 LEU A N 1
ATOM 687 C CA . LEU A 1 86 ? -21.218 10.710 -11.180 1.00 95.38 86 LEU A CA 1
ATOM 688 C C . LEU A 1 86 ? -20.613 9.319 -10.939 1.00 95.38 86 LEU A C 1
ATOM 690 O O . LEU A 1 86 ? -20.923 8.691 -9.927 1.00 95.38 86 LEU A O 1
ATOM 694 N N . GLN A 1 87 ? -19.709 8.865 -11.813 1.00 93.25 87 GLN A N 1
ATOM 695 C CA . GLN A 1 87 ? -18.994 7.595 -11.630 1.00 93.25 87 GLN A CA 1
ATOM 696 C C . GLN A 1 87 ? -18.114 7.601 -10.369 1.00 93.25 87 GLN A C 1
ATOM 698 O O . GLN A 1 87 ? -18.092 6.621 -9.623 1.00 93.25 87 GLN A O 1
ATOM 703 N N . ALA A 1 88 ? -17.412 8.706 -10.094 1.00 91.81 88 ALA A N 1
ATOM 704 C CA . ALA A 1 88 ? -16.666 8.883 -8.847 1.00 91.81 88 ALA A CA 1
ATOM 705 C C . ALA A 1 88 ? -17.585 8.826 -7.618 1.00 91.81 88 ALA A C 1
ATOM 707 O O . ALA A 1 88 ? -17.284 8.111 -6.663 1.00 91.81 88 ALA A O 1
ATOM 708 N N . ALA A 1 89 ? -18.712 9.542 -7.653 1.00 93.00 89 ALA A N 1
ATOM 709 C CA . ALA A 1 89 ? -19.682 9.585 -6.563 1.00 93.00 89 ALA A CA 1
ATOM 710 C C . ALA A 1 89 ? -20.261 8.197 -6.256 1.00 93.00 89 ALA A C 1
ATOM 712 O O . ALA A 1 89 ? -20.400 7.816 -5.091 1.00 93.00 89 ALA A O 1
ATOM 713 N N . GLU A 1 90 ? -20.574 7.418 -7.293 1.00 92.31 90 GLU A N 1
ATOM 714 C CA . GLU A 1 90 ? -21.051 6.044 -7.150 1.00 92.31 90 GLU A CA 1
ATOM 715 C C . GLU A 1 90 ? -19.969 5.132 -6.558 1.00 92.31 90 GLU A C 1
ATOM 717 O O . GLU A 1 90 ? -20.220 4.472 -5.549 1.00 92.31 90 GLU A O 1
ATOM 722 N N . SER A 1 91 ? -18.739 5.185 -7.081 1.00 87.94 91 SER A N 1
ATOM 723 C CA . SER A 1 91 ? -17.609 4.406 -6.556 1.00 87.94 91 SER A CA 1
ATOM 724 C C . SER A 1 91 ? -17.310 4.719 -5.084 1.00 87.94 91 SER A C 1
ATOM 726 O O . SER A 1 91 ? -17.017 3.808 -4.301 1.00 87.94 91 SER A O 1
ATOM 728 N N . PHE A 1 92 ? -17.395 5.989 -4.674 1.00 86.62 92 PHE A N 1
ATOM 729 C CA . PHE A 1 92 ? -17.242 6.375 -3.270 1.00 86.62 92 PHE A CA 1
ATOM 730 C C . PHE A 1 92 ? -18.395 5.876 -2.411 1.00 86.62 92 PHE A C 1
ATOM 732 O O . PHE A 1 92 ? -18.164 5.384 -1.306 1.00 86.62 92 PHE A O 1
ATOM 739 N N . ARG A 1 93 ? -19.633 5.953 -2.909 1.00 86.56 93 ARG A N 1
ATOM 740 C CA . ARG A 1 93 ? -20.806 5.441 -2.197 1.00 86.56 93 ARG A CA 1
ATOM 741 C C . ARG A 1 93 ? -20.698 3.934 -1.961 1.00 86.56 93 ARG A C 1
ATOM 743 O O . ARG A 1 93 ? -20.969 3.488 -0.849 1.00 86.56 93 ARG A O 1
ATOM 750 N N . GLU A 1 94 ? -20.269 3.167 -2.960 1.00 87.06 94 GLU A N 1
ATOM 751 C CA . GLU A 1 94 ? -20.040 1.723 -2.835 1.00 87.06 94 GLU A CA 1
ATOM 752 C C . GLU A 1 94 ? -18.918 1.402 -1.843 1.00 87.06 94 GLU A C 1
ATOM 754 O O . GLU A 1 94 ? -19.085 0.553 -0.964 1.00 87.06 94 GLU A O 1
ATOM 759 N N . THR A 1 95 ? -17.797 2.122 -1.929 1.00 84.06 95 THR A N 1
ATOM 760 C CA . THR A 1 95 ? -16.659 1.943 -1.016 1.00 84.06 95 THR A CA 1
ATOM 761 C C . THR A 1 95 ? -17.061 2.249 0.427 1.00 84.06 95 THR A C 1
ATOM 763 O O . THR A 1 95 ? -16.817 1.440 1.322 1.00 84.06 95 THR A O 1
ATOM 766 N N . ASN A 1 96 ? -17.759 3.364 0.656 1.00 82.06 96 ASN A N 1
ATOM 767 C CA . ASN A 1 96 ? -18.253 3.743 1.978 1.00 82.06 96 ASN A CA 1
ATOM 768 C C . ASN A 1 96 ? -19.289 2.746 2.511 1.00 82.06 96 ASN A C 1
ATOM 770 O O . ASN A 1 96 ? -19.259 2.418 3.696 1.00 82.06 96 ASN A O 1
ATOM 774 N N . ALA A 1 97 ? -20.174 2.223 1.657 1.00 81.88 97 ALA A N 1
ATOM 775 C CA . ALA A 1 97 ? -21.124 1.182 2.045 1.00 81.88 97 ALA A CA 1
ATOM 776 C C . ALA A 1 97 ? -20.414 -0.124 2.441 1.00 81.88 97 ALA A C 1
ATOM 778 O O . ALA A 1 97 ? -20.784 -0.743 3.438 1.00 81.88 97 ALA A O 1
ATOM 779 N N . SER A 1 98 ? -19.366 -0.510 1.708 1.00 84.56 98 SER A N 1
ATOM 780 C CA . SER A 1 98 ? -18.531 -1.673 2.024 1.00 84.56 98 SER A CA 1
ATOM 781 C C . SER A 1 98 ? -17.807 -1.504 3.365 1.00 84.56 98 SER A C 1
ATOM 783 O O . SER A 1 98 ? -17.907 -2.369 4.235 1.00 84.56 98 SER A O 1
ATOM 785 N N . ILE A 1 99 ? -17.164 -0.349 3.587 1.00 76.69 99 ILE A N 1
ATOM 786 C CA . ILE A 1 99 ? -16.498 -0.020 4.858 1.00 76.69 99 ILE A CA 1
ATOM 787 C C . ILE A 1 99 ? -17.505 -0.037 6.012 1.00 76.69 99 ILE A C 1
ATOM 789 O O . ILE A 1 99 ? -17.250 -0.657 7.042 1.00 76.69 99 ILE A O 1
ATOM 793 N N . ALA A 1 100 ? -18.671 0.591 5.841 1.00 76.44 100 ALA A N 1
ATOM 794 C CA . ALA A 1 100 ? -19.724 0.590 6.852 1.00 76.44 100 ALA A CA 1
ATOM 795 C C . ALA A 1 100 ? -20.224 -0.831 7.169 1.00 76.44 100 ALA A C 1
ATOM 797 O O . ALA A 1 100 ? -20.487 -1.134 8.333 1.00 76.44 100 ALA A O 1
ATOM 798 N N . GLY A 1 101 ? -20.315 -1.708 6.162 1.00 82.38 101 GLY A N 1
ATOM 799 C CA . GLY A 1 101 ? -20.622 -3.128 6.340 1.00 82.38 101 GLY A CA 1
ATOM 800 C C . GLY A 1 101 ? -19.581 -3.840 7.203 1.00 82.38 101 GLY A C 1
ATOM 801 O O . GLY A 1 101 ? -19.930 -4.421 8.226 1.00 82.38 101 GLY A O 1
ATOM 802 N N . VAL A 1 102 ? -18.295 -3.702 6.868 1.00 77.81 102 VAL A N 1
ATOM 803 C CA . VAL A 1 102 ? -17.191 -4.301 7.642 1.00 77.81 102 VAL A CA 1
ATOM 804 C C . VAL A 1 102 ? -17.166 -3.787 9.084 1.00 77.81 102 VAL A C 1
ATOM 806 O O . VAL A 1 102 ? -16.993 -4.560 10.026 1.00 77.81 102 VAL A O 1
ATOM 809 N N . LEU A 1 103 ? -17.363 -2.485 9.290 1.00 74.38 103 LEU A N 1
ATOM 810 C CA . LEU A 1 103 ? -17.380 -1.891 10.628 1.00 74.38 103 LEU A CA 1
ATOM 811 C C . LEU A 1 103 ? -18.569 -2.367 11.468 1.00 74.38 103 LEU A C 1
ATOM 813 O O . LEU A 1 103 ? -18.434 -2.543 12.681 1.00 74.38 103 LEU A O 1
ATOM 817 N N . ARG A 1 104 ? -19.723 -2.598 10.832 1.00 77.12 104 ARG A N 1
ATOM 818 C CA . ARG A 1 104 ? -20.896 -3.191 11.481 1.00 77.12 104 ARG A CA 1
ATOM 819 C C . ARG A 1 104 ? -20.629 -4.639 11.876 1.00 77.12 104 ARG A C 1
ATOM 821 O O . ARG A 1 104 ? -20.863 -4.997 13.025 1.00 77.12 104 ARG A O 1
ATOM 828 N N . ASP A 1 105 ? -20.087 -5.436 10.961 1.00 78.19 105 ASP A N 1
ATOM 829 C CA . ASP A 1 105 ? -19.817 -6.860 11.186 1.00 78.19 105 ASP A CA 1
ATOM 830 C C . ASP A 1 105 ? -18.740 -7.088 12.260 1.00 78.19 105 ASP A C 1
ATOM 832 O O . ASP A 1 105 ? -18.753 -8.096 12.963 1.00 78.19 105 ASP A O 1
ATOM 836 N N . THR A 1 106 ? -17.825 -6.131 12.425 1.00 74.56 106 THR A N 1
ATOM 837 C CA . THR A 1 106 ? -16.773 -6.163 13.454 1.00 74.56 106 THR A CA 1
ATOM 838 C C . THR A 1 106 ? -17.212 -5.583 14.804 1.00 74.56 106 THR A C 1
ATOM 840 O O . THR A 1 106 ? -16.435 -5.623 15.757 1.00 74.56 106 THR A O 1
ATOM 843 N N . GLY A 1 107 ? -18.432 -5.038 14.916 1.00 74.25 107 GLY A N 1
ATOM 844 C CA . GLY A 1 107 ? -18.933 -4.390 16.138 1.00 74.25 107 GLY A CA 1
ATOM 845 C C . GLY A 1 107 ? -18.234 -3.066 16.484 1.00 74.25 107 GLY A C 1
ATOM 846 O O . GLY A 1 107 ? -18.470 -2.490 17.543 1.00 74.25 107 GLY A O 1
ATOM 847 N N . VAL A 1 108 ? -17.372 -2.562 15.597 1.00 70.50 108 VAL A N 1
ATOM 848 C CA . VAL A 1 108 ? -16.619 -1.308 15.775 1.00 70.50 108 VAL A CA 1
ATOM 849 C C . VAL A 1 108 ? -17.497 -0.084 15.478 1.00 70.50 108 VAL A C 1
ATOM 851 O O . VAL A 1 108 ? -17.219 1.020 15.954 1.00 70.50 108 VAL A O 1
ATOM 854 N N . PHE A 1 109 ? -18.587 -0.286 14.733 1.00 59.84 109 PHE A N 1
ATOM 855 C CA . PHE A 1 109 ? -19.537 0.745 14.312 1.00 59.84 109 PHE A CA 1
ATOM 856 C C . PHE A 1 109 ? -20.148 1.542 15.474 1.00 59.84 109 PHE A C 1
ATOM 858 O O . PHE A 1 109 ? -20.351 2.744 15.348 1.00 59.84 109 PHE A O 1
ATOM 865 N N . GLU A 1 110 ? -20.394 0.904 16.621 1.00 55.75 110 GLU A N 1
ATOM 866 C CA . GLU A 1 110 ? -21.019 1.559 17.781 1.00 55.75 110 GLU A CA 1
ATOM 867 C C . GLU A 1 110 ? -20.052 2.483 18.548 1.00 55.75 110 GLU A C 1
ATOM 869 O O . GLU A 1 110 ? -20.494 3.358 19.286 1.00 55.75 110 GLU A O 1
ATOM 874 N N . ASN A 1 111 ? -18.736 2.345 18.333 1.00 50.41 111 ASN A N 1
ATOM 875 C CA . ASN A 1 111 ? -17.698 3.051 19.095 1.00 50.41 111 ASN A CA 1
ATOM 876 C C . ASN A 1 111 ? -16.853 4.036 18.266 1.00 50.41 111 ASN A C 1
ATOM 878 O O . ASN A 1 111 ? -15.948 4.677 18.804 1.00 50.41 111 ASN A O 1
ATOM 882 N N . THR A 1 112 ? -17.102 4.187 16.962 1.00 52.62 112 THR A N 1
ATOM 883 C CA . THR A 1 112 ? -16.225 4.975 16.079 1.00 52.62 112 THR A CA 1
ATOM 884 C C . THR A 1 112 ? -16.740 6.392 15.824 1.00 52.62 112 THR A C 1
ATOM 886 O O . THR A 1 112 ? -17.426 6.678 14.850 1.00 52.62 112 THR A O 1
ATOM 889 N N . LYS A 1 113 ? -16.272 7.339 16.647 1.00 51.34 113 LYS A N 1
ATOM 890 C CA . LYS A 1 113 ? -16.344 8.796 16.380 1.00 51.34 113 LYS A CA 1
ATOM 891 C C . LYS A 1 113 ? -15.360 9.262 15.280 1.00 51.34 113 LYS A C 1
ATOM 893 O O . LYS A 1 113 ? -15.354 10.436 14.909 1.00 51.34 113 LYS A O 1
ATOM 898 N N . PHE A 1 114 ? -14.531 8.333 14.786 1.00 46.19 114 PHE A N 1
ATOM 899 C CA . PHE A 1 114 ? -13.333 8.532 13.958 1.00 46.19 114 PHE A CA 1
ATOM 900 C C . PHE A 1 114 ? -13.607 8.685 12.445 1.00 46.19 114 PHE A C 1
ATOM 902 O O . PHE A 1 114 ? -12.710 9.035 11.689 1.00 46.19 114 PHE A O 1
ATOM 909 N N . LEU A 1 115 ? -14.837 8.453 11.969 1.00 51.72 115 LEU A N 1
ATOM 910 C CA . LEU A 1 115 ? -15.154 8.420 10.525 1.00 51.72 115 LEU A CA 1
ATOM 911 C C . LEU A 1 115 ? -15.654 9.751 9.941 1.00 51.72 115 LEU A C 1
ATOM 913 O O . LEU A 1 115 ? -15.982 9.818 8.755 1.00 51.72 115 LEU A O 1
ATOM 917 N N . ARG A 1 116 ? -15.679 10.818 10.749 1.00 48.47 116 ARG A N 1
ATOM 918 C CA . ARG A 1 116 ? -16.081 12.169 10.321 1.00 48.47 116 ARG A CA 1
ATOM 919 C C . ARG A 1 116 ? -15.373 12.691 9.054 1.00 48.47 116 ARG A C 1
ATOM 921 O O . ARG A 1 116 ? -16.074 13.245 8.210 1.00 48.47 116 ARG A O 1
ATOM 928 N N . PRO A 1 117 ? -14.056 12.494 8.833 1.00 43.84 117 PRO A N 1
ATOM 929 C CA . PRO A 1 117 ? -13.388 13.080 7.665 1.00 43.84 117 PRO A CA 1
ATOM 930 C C . PRO A 1 117 ? -13.711 12.398 6.319 1.00 43.84 117 PRO A C 1
ATOM 932 O O . PRO A 1 117 ? -13.398 12.961 5.274 1.00 43.84 117 PRO A O 1
ATOM 935 N N . PHE A 1 118 ? -14.375 11.235 6.308 1.00 49.16 118 PHE A N 1
ATOM 936 C CA . PHE A 1 118 ? -14.675 10.476 5.079 1.00 49.16 118 PHE A CA 1
ATOM 937 C C . PHE A 1 118 ? -16.102 10.687 4.539 1.00 49.16 118 PHE A C 1
ATOM 939 O O . PHE A 1 118 ? -16.559 9.944 3.670 1.00 49.16 118 PHE A O 1
ATOM 946 N N . GLY A 1 119 ? -16.849 11.665 5.069 1.00 48.03 119 GLY A N 1
ATOM 947 C CA . GLY A 1 119 ? -18.212 11.971 4.608 1.00 48.03 119 GLY A CA 1
ATOM 948 C C . GLY A 1 119 ? -19.238 10.858 4.868 1.00 48.03 119 GLY A C 1
ATOM 949 O O . GLY A 1 119 ? -20.345 10.892 4.330 1.00 48.03 119 GLY A O 1
ATOM 950 N N . VAL A 1 120 ? -18.894 9.870 5.704 1.00 49.44 120 VAL A N 1
ATOM 951 C CA . VAL A 1 120 ? -19.738 8.701 6.000 1.00 49.44 120 VAL A CA 1
ATOM 952 C C . VAL A 1 120 ? -21.016 9.125 6.731 1.00 49.44 120 VAL A C 1
ATOM 954 O O . VAL A 1 120 ? -22.035 8.469 6.583 1.00 49.44 120 VAL A O 1
ATOM 957 N N . GLU A 1 121 ? -21.015 10.260 7.436 1.00 47.56 121 GLU A N 1
ATOM 958 C CA . GLU A 1 121 ? -22.159 10.787 8.196 1.00 47.56 121 GLU A CA 1
ATOM 959 C C . GLU A 1 121 ? -23.408 11.023 7.329 1.00 47.56 121 GLU A C 1
ATOM 961 O O . GLU A 1 121 ? -24.478 10.544 7.682 1.00 47.56 121 GLU A O 1
ATOM 966 N N . LYS A 1 122 ? -23.284 11.618 6.130 1.00 47.44 122 LYS A N 1
ATOM 967 C CA . LYS A 1 122 ? -24.433 11.798 5.214 1.00 47.44 122 LYS A CA 1
ATOM 968 C C . LYS A 1 122 ? -24.969 10.470 4.669 1.00 47.44 122 LYS A C 1
ATOM 970 O O . LYS A 1 122 ? -26.176 10.309 4.482 1.00 47.44 122 LYS A O 1
ATOM 975 N N . ALA A 1 123 ? -24.086 9.497 4.425 1.00 45.88 123 ALA A N 1
ATOM 976 C CA . ALA A 1 123 ? -24.505 8.144 4.066 1.00 45.88 123 ALA A CA 1
ATOM 977 C C . ALA A 1 123 ? -25.207 7.464 5.257 1.00 45.88 123 ALA A C 1
ATOM 979 O O . ALA A 1 123 ? -26.242 6.828 5.082 1.00 45.88 123 ALA A O 1
ATOM 980 N N . LEU A 1 124 ? -24.703 7.657 6.476 1.00 44.16 124 LEU A N 1
ATOM 981 C CA . LEU A 1 124 ? -25.263 7.123 7.719 1.00 44.16 124 LEU A CA 1
ATOM 982 C C . LEU A 1 124 ? -26.624 7.741 8.065 1.00 44.16 124 LEU A C 1
ATOM 984 O O . LEU A 1 124 ? -27.523 7.001 8.452 1.00 44.16 124 LEU A O 1
ATOM 988 N N . GLU A 1 125 ? -26.824 9.042 7.852 1.00 45.12 125 GLU A N 1
ATOM 989 C CA . GLU A 1 125 ? -28.114 9.730 8.017 1.00 45.12 125 GLU A CA 1
ATOM 990 C C . GLU A 1 125 ? -29.163 9.227 7.012 1.00 45.12 125 GLU A C 1
ATOM 992 O O . GLU A 1 125 ? -30.314 8.990 7.376 1.00 45.12 125 GLU A O 1
ATOM 997 N N . SER A 1 126 ? -28.756 8.966 5.764 1.00 44.19 126 SER A N 1
ATOM 998 C CA . SER A 1 126 ? -29.606 8.346 4.736 1.00 44.19 126 SER A CA 1
ATOM 999 C C . SER A 1 126 ? -30.027 6.911 5.096 1.00 44.19 126 SER A C 1
ATOM 1001 O O . SER A 1 126 ? -31.124 6.485 4.732 1.00 44.19 126 SER A O 1
ATOM 1003 N N . TYR A 1 127 ? -29.179 6.149 5.798 1.00 42.78 127 TYR A N 1
ATOM 1004 C CA . TYR A 1 127 ? -29.474 4.773 6.233 1.00 42.78 127 TYR A CA 1
ATOM 1005 C C . TYR A 1 127 ? -30.107 4.683 7.637 1.00 42.78 127 TYR A C 1
ATOM 1007 O O . TYR A 1 127 ? -30.717 3.664 7.965 1.00 42.78 127 TYR A O 1
ATOM 1015 N N . GLY A 1 128 ? -30.034 5.746 8.444 1.00 39.69 128 GLY A N 1
ATOM 1016 C CA . GLY A 1 128 ? -30.537 5.823 9.822 1.00 39.69 128 GLY A CA 1
ATOM 1017 C C . GLY A 1 128 ? -32.062 5.816 9.978 1.00 39.69 128 GLY A C 1
ATOM 1018 O O . GLY A 1 128 ? -32.560 5.795 11.099 1.00 39.69 128 GLY A O 1
ATOM 1019 N N . ASN A 1 129 ? -32.825 5.773 8.880 1.00 37.25 129 ASN A N 1
ATOM 1020 C CA . ASN A 1 129 ? -34.291 5.703 8.917 1.00 37.25 129 ASN A CA 1
ATOM 1021 C C . ASN A 1 129 ? -34.861 4.279 9.088 1.00 37.25 129 ASN A C 1
ATOM 1023 O O . ASN A 1 129 ? -36.079 4.097 9.084 1.00 37.25 129 ASN A O 1
ATOM 1027 N N . PHE A 1 130 ? -34.013 3.265 9.284 1.00 35.44 130 PHE A N 1
ATOM 1028 C CA . PHE A 1 130 ? -34.444 1.922 9.679 1.00 35.44 130 PHE A CA 1
ATOM 1029 C C . PHE A 1 130 ? -34.130 1.645 11.156 1.00 35.44 130 PHE A C 1
ATOM 1031 O O . PHE A 1 130 ? -33.184 0.948 11.497 1.00 35.44 130 PHE A O 1
ATOM 1038 N N . GLY A 1 131 ? -35.001 2.174 12.020 1.00 36.31 131 GLY A N 1
ATOM 1039 C CA . GLY A 1 131 ? -35.408 1.526 13.269 1.00 36.31 131 GLY A CA 1
ATOM 1040 C C . GLY A 1 131 ? -34.382 1.455 14.400 1.00 36.31 131 GLY A C 1
ATOM 1041 O O . GLY A 1 131 ? -33.889 0.377 14.712 1.00 36.31 131 GLY A O 1
ATOM 1042 N N . PHE A 1 132 ? -34.204 2.558 15.128 1.00 33.62 132 PHE A N 1
ATOM 1043 C CA . PHE A 1 132 ? -33.802 2.504 16.537 1.00 33.62 132 PHE A CA 1
ATOM 1044 C C . PHE A 1 132 ? -34.900 3.159 17.381 1.00 33.62 132 PHE A C 1
ATOM 1046 O O . PHE A 1 132 ? -35.058 4.376 17.388 1.00 33.62 132 PHE A O 1
ATOM 1053 N N . ASN A 1 133 ? -35.712 2.338 18.052 1.00 38.88 133 ASN A N 1
ATOM 1054 C CA . ASN A 1 133 ? -36.713 2.818 18.997 1.00 38.88 133 ASN A CA 1
ATOM 1055 C C . ASN A 1 133 ? -36.073 2.899 20.392 1.00 38.88 133 ASN A C 1
ATOM 1057 O O . ASN A 1 133 ? -35.987 1.893 21.099 1.00 38.88 133 ASN A O 1
ATOM 1061 N N . ALA A 1 134 ? -35.611 4.094 20.768 1.00 32.94 134 ALA A N 1
ATOM 1062 C CA . ALA A 1 134 ? -35.056 4.381 22.091 1.00 32.94 134 ALA A CA 1
ATOM 1063 C C . ALA A 1 134 ? -36.036 4.044 23.237 1.00 32.94 134 ALA A C 1
ATOM 1065 O O . ALA A 1 134 ? -35.596 3.722 24.345 1.00 32.94 134 ALA A O 1
ATOM 1066 N N . ASP A 1 135 ? -37.346 4.005 22.964 1.00 39.72 135 ASP A N 1
ATOM 1067 C CA . ASP A 1 135 ? -38.357 3.646 23.961 1.00 39.72 135 ASP A CA 1
ATOM 1068 C C . ASP A 1 135 ? -38.258 2.170 24.378 1.00 39.72 135 ASP A C 1
ATOM 1070 O O . ASP A 1 135 ? -38.526 1.837 25.532 1.00 39.72 135 ASP A O 1
ATOM 1074 N N . TYR A 1 136 ? -37.777 1.282 23.498 1.00 42.41 136 TYR A N 1
ATOM 1075 C CA . TYR A 1 136 ? -37.633 -0.147 23.808 1.00 42.41 136 TYR A CA 1
ATOM 1076 C C . TYR A 1 136 ? -36.469 -0.423 24.775 1.00 42.41 136 TYR A C 1
ATOM 1078 O O . TYR A 1 136 ? -36.525 -1.344 25.593 1.00 42.41 136 TYR A O 1
ATOM 1086 N N . PHE A 1 137 ? -35.413 0.395 24.712 1.00 40.06 137 PHE A N 1
ATOM 1087 C CA . PHE A 1 137 ? -34.278 0.308 25.634 1.00 40.06 137 PHE A CA 1
ATOM 1088 C C . PHE A 1 137 ? -34.651 0.859 27.019 1.00 40.06 137 PHE A C 1
ATOM 1090 O O . PHE A 1 137 ? -34.297 0.270 28.040 1.00 40.06 137 PHE A O 1
ATOM 1097 N N . LEU A 1 138 ? -35.447 1.934 27.068 1.00 43.00 138 LEU A N 1
ATOM 1098 C CA . LEU A 1 138 ? -35.929 2.522 28.320 1.00 43.00 138 LEU A CA 1
ATOM 1099 C C . LEU A 1 138 ? -37.007 1.669 29.009 1.00 43.00 138 LEU A C 1
ATOM 1101 O O . LEU A 1 138 ? -36.993 1.573 30.236 1.00 43.00 138 LEU A O 1
ATOM 1105 N N . GLU A 1 139 ? -37.897 0.994 28.272 1.00 47.66 139 GLU A N 1
ATOM 1106 C CA . GLU A 1 139 ? -38.896 0.089 28.870 1.00 47.66 139 GLU A CA 1
ATOM 1107 C C . GLU A 1 139 ? -38.265 -1.120 29.571 1.00 47.66 139 GLU A C 1
ATOM 1109 O O . GLU A 1 139 ? -38.750 -1.542 30.623 1.00 47.66 139 GLU A O 1
ATOM 1114 N N . ARG A 1 140 ? -37.147 -1.643 29.049 1.00 42.75 140 ARG A N 1
ATOM 1115 C CA . ARG A 1 140 ? -36.476 -2.819 29.620 1.00 42.75 140 ARG A CA 1
ATOM 1116 C C . ARG A 1 140 ? -35.822 -2.545 30.977 1.00 42.75 140 ARG A C 1
ATOM 1118 O O . ARG A 1 140 ? -35.782 -3.442 31.815 1.00 42.75 140 ARG A O 1
ATOM 1125 N N . TYR A 1 141 ? -35.373 -1.313 31.216 1.00 45.81 141 TYR A N 1
ATOM 1126 C CA . TYR A 1 141 ? -34.765 -0.904 32.489 1.00 45.81 141 TYR A CA 1
ATOM 1127 C C . TYR A 1 141 ? -35.754 -0.250 33.463 1.00 45.81 141 TYR A C 1
ATOM 1129 O O . TYR A 1 141 ? -35.505 -0.220 34.668 1.00 45.81 141 TYR A O 1
ATOM 1137 N N . ARG A 1 142 ? -36.932 0.183 32.992 1.00 45.25 142 ARG A N 1
ATOM 1138 C CA . ARG A 1 142 ? -37.993 0.739 33.852 1.00 45.25 142 ARG A CA 1
ATOM 1139 C C . ARG A 1 142 ? -38.588 -0.274 34.839 1.00 45.25 142 ARG A C 1
ATOM 1141 O O . ARG A 1 142 ? -39.229 0.134 35.801 1.00 45.25 142 ARG A O 1
ATOM 1148 N N . GLY A 1 143 ? -38.392 -1.573 34.599 1.00 39.78 143 GLY A N 1
ATOM 1149 C CA . GLY A 1 143 ? -38.851 -2.661 35.469 1.00 39.78 143 GLY A CA 1
ATOM 1150 C C . GLY A 1 143 ? -37.854 -3.107 36.545 1.00 39.78 143 GLY A C 1
ATOM 1151 O O . GLY A 1 143 ? -38.232 -3.911 37.389 1.00 39.78 143 GLY A O 1
ATOM 1152 N N . MET A 1 144 ? -36.607 -2.615 36.520 1.00 37.53 144 MET A N 1
ATOM 1153 C CA . MET A 1 144 ? -35.538 -3.044 37.442 1.00 37.53 144 MET A CA 1
ATOM 1154 C C . MET A 1 144 ? -35.232 -2.036 38.557 1.00 37.53 144 MET A C 1
ATOM 1156 O O . MET A 1 144 ? -34.491 -2.354 39.479 1.00 37.53 144 MET A O 1
ATOM 1160 N N . VAL A 1 145 ? -35.832 -0.843 38.520 1.00 39.81 145 VAL A N 1
ATOM 1161 C CA . VAL A 1 145 ? -35.824 0.081 39.660 1.00 39.81 145 VAL A CA 1
ATOM 1162 C C . VAL A 1 145 ? -37.055 -0.245 40.508 1.00 39.81 145 VAL A C 1
ATOM 1164 O O . VAL A 1 145 ? -38.173 -0.080 40.005 1.00 39.81 145 VAL A O 1
ATOM 1167 N N . PRO A 1 146 ? -36.919 -0.721 41.761 1.00 37.31 146 PRO A N 1
ATOM 1168 C CA . PRO A 1 146 ? -38.079 -0.862 42.627 1.00 37.31 146 PRO A CA 1
ATOM 1169 C C . PRO A 1 146 ? -38.750 0.509 42.735 1.00 37.31 146 PRO A C 1
ATOM 1171 O O . PRO A 1 146 ? -38.094 1.513 43.015 1.00 37.31 146 PRO A O 1
ATOM 1174 N N . LYS A 1 147 ? -40.060 0.566 42.465 1.00 39.06 147 LYS A N 1
ATOM 1175 C CA . LYS A 1 147 ? -40.871 1.746 42.770 1.00 39.06 147 LYS A CA 1
ATOM 1176 C C . LYS A 1 147 ? -40.798 1.957 44.277 1.00 39.06 147 LYS A C 1
ATOM 1178 O O . LYS A 1 147 ? -41.541 1.337 45.030 1.00 39.06 147 LYS A O 1
ATOM 1183 N N . ILE A 1 148 ? -39.875 2.803 44.710 1.00 38.69 148 ILE A N 1
ATOM 1184 C CA . ILE A 1 148 ? -39.950 3.418 46.022 1.00 38.69 148 ILE A CA 1
ATOM 1185 C C . ILE A 1 148 ? -41.094 4.416 45.883 1.00 38.69 148 ILE A C 1
ATOM 1187 O O . ILE A 1 148 ? -40.910 5.514 45.356 1.00 38.69 148 ILE A O 1
ATOM 1191 N N . ASP A 1 149 ? -42.300 3.999 46.270 1.00 38.72 149 ASP A N 1
ATOM 1192 C CA . ASP A 1 149 ? -43.340 4.967 46.591 1.00 38.72 149 ASP A CA 1
ATOM 1193 C C . ASP A 1 149 ? -42.719 5.921 47.620 1.00 38.72 149 ASP A C 1
ATOM 1195 O O . ASP A 1 149 ? -42.103 5.444 48.583 1.00 38.72 149 ASP A O 1
ATOM 1199 N N . PRO A 1 150 ? -42.796 7.248 47.427 1.00 35.16 150 PRO A N 1
ATOM 1200 C CA . PRO A 1 150 ? -42.296 8.153 48.435 1.00 35.16 150 PRO A CA 1
ATOM 1201 C C . PRO A 1 150 ? -43.079 7.846 49.706 1.00 35.16 150 PRO A C 1
ATOM 1203 O O . PRO A 1 150 ? -44.289 8.067 49.771 1.00 35.16 150 PRO A O 1
ATOM 1206 N N . ILE A 1 151 ? -42.395 7.334 50.729 1.00 41.41 151 ILE A N 1
ATOM 1207 C CA . ILE A 1 151 ? -42.879 7.453 52.096 1.00 41.41 151 ILE A CA 1
ATOM 1208 C C . ILE A 1 151 ? -42.746 8.943 52.411 1.00 41.41 151 ILE A C 1
ATOM 1210 O O . ILE A 1 151 ? -41.796 9.395 53.047 1.00 41.41 151 ILE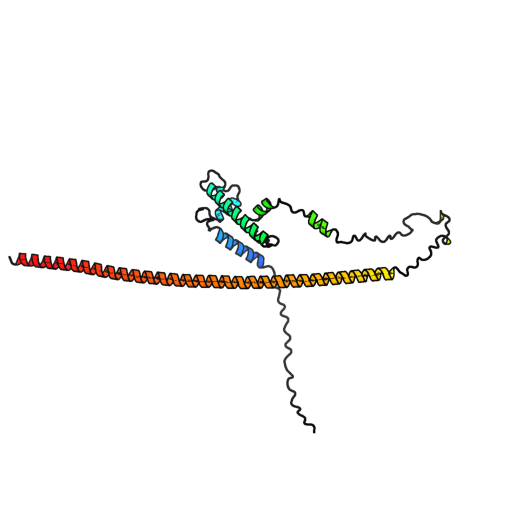 A O 1
ATOM 1214 N N . GLU A 1 152 ? -43.694 9.729 51.903 1.00 36.09 152 GLU A N 1
ATOM 1215 C CA . GLU A 1 152 ? -44.084 10.970 52.535 1.00 36.09 152 GLU A CA 1
ATOM 1216 C C . GLU A 1 152 ? -44.551 10.562 53.926 1.00 36.09 152 GLU A C 1
ATOM 1218 O O . GLU A 1 152 ? -45.654 10.056 54.139 1.00 36.09 152 GLU A O 1
ATOM 1223 N N . SER A 1 153 ? -43.646 10.706 54.888 1.00 40.03 153 SER A N 1
ATOM 1224 C CA . SER A 1 153 ? -43.997 10.757 56.290 1.00 40.03 153 SER A CA 1
ATOM 1225 C C . SER A 1 153 ? -45.160 11.736 56.422 1.00 40.03 153 SER A C 1
ATOM 1227 O O . SER A 1 153 ? -44.974 12.945 56.268 1.00 40.03 153 SER A O 1
ATOM 1229 N N . PHE A 1 154 ? -46.358 11.215 56.680 1.00 38.75 154 PHE A N 1
ATOM 1230 C CA . PHE A 1 154 ? -47.506 12.001 57.097 1.00 38.75 154 PHE A CA 1
ATOM 1231 C C . PHE A 1 154 ? -47.157 12.671 58.429 1.00 38.75 154 PHE A C 1
ATOM 1233 O O . PHE A 1 154 ? -47.468 12.178 59.511 1.00 38.75 154 PHE A O 1
ATOM 1240 N N . GLY A 1 155 ? -46.507 13.828 58.349 1.00 42.06 155 GLY A N 1
ATOM 1241 C CA . GLY A 1 155 ? -46.473 14.825 59.403 1.00 42.06 155 GLY A CA 1
ATOM 1242 C C . GLY A 1 155 ? -47.820 15.533 59.461 1.00 42.06 155 GLY A C 1
ATOM 1243 O O . GLY A 1 155 ? -47.884 16.739 59.269 1.00 42.06 155 GLY A O 1
ATOM 1244 N N . VAL A 1 156 ? -48.905 14.787 59.681 1.00 39.75 156 VAL A N 1
ATOM 1245 C CA . VAL A 1 156 ? -50.204 15.382 59.999 1.00 39.75 156 VAL A CA 1
ATOM 1246 C C . VAL A 1 156 ? -50.175 15.654 61.486 1.00 39.75 156 VAL A C 1
ATOM 1248 O O . VAL A 1 156 ? -50.380 14.762 62.311 1.00 39.75 156 VAL A O 1
ATOM 1251 N N . THR A 1 157 ? -49.880 16.896 61.847 1.00 47.94 157 THR A N 1
ATOM 1252 C CA . THR A 1 157 ? -50.142 17.317 63.216 1.00 47.94 157 THR A CA 1
ATOM 1253 C C . THR A 1 157 ? -51.655 17.484 63.389 1.00 47.94 157 THR A C 1
ATOM 1255 O O . THR A 1 157 ? -52.321 17.982 62.481 1.00 47.94 157 THR A O 1
ATOM 1258 N N . PRO A 1 158 ? -52.245 17.140 64.550 1.00 46.00 158 PRO A N 1
ATOM 1259 C CA . PRO A 1 158 ? -53.684 17.307 64.800 1.00 46.00 158 PRO A CA 1
ATOM 1260 C C . PRO A 1 158 ? -54.221 18.745 64.649 1.00 46.00 158 PRO A C 1
ATOM 1262 O O . PRO A 1 158 ? -55.416 18.975 64.806 1.00 46.00 158 PRO A O 1
ATOM 1265 N N . LYS A 1 159 ? -53.358 19.729 64.363 1.00 46.56 159 LYS A N 1
ATOM 1266 C CA . LYS A 1 159 ? -53.735 21.123 64.117 1.00 46.56 159 LYS A CA 1
ATOM 1267 C C . LYS A 1 159 ? -54.264 21.377 62.703 1.00 46.56 159 LYS A C 1
ATOM 1269 O O . LYS A 1 159 ? -54.962 22.370 62.523 1.00 46.56 159 LYS A O 1
ATOM 1274 N N . ASP A 1 160 ? -54.015 20.485 61.746 1.00 52.47 160 ASP A N 1
ATOM 1275 C CA . ASP A 1 160 ? -54.306 20.756 60.330 1.00 52.47 160 ASP A CA 1
ATOM 1276 C C . ASP A 1 160 ? -55.763 20.463 59.921 1.00 52.47 160 ASP A C 1
ATOM 1278 O O . ASP A 1 160 ? -56.205 20.888 58.857 1.00 52.47 160 ASP A O 1
ATOM 1282 N N . PHE A 1 161 ? -56.555 19.814 60.785 1.00 49.69 161 PHE A N 1
ATOM 1283 C CA . PHE A 1 161 ? -57.957 19.472 60.494 1.00 49.69 161 PHE A CA 1
ATOM 1284 C C . PHE A 1 161 ? -59.010 20.367 61.157 1.00 49.69 161 PHE A C 1
ATOM 1286 O O . PHE A 1 161 ? -60.198 20.154 60.937 1.00 49.69 161 PHE A O 1
ATOM 1293 N N . GLY A 1 162 ? -58.628 21.378 61.944 1.00 48.56 162 GLY A N 1
ATOM 1294 C CA . GLY A 1 162 ? -59.588 22.359 62.476 1.00 48.56 162 GLY A CA 1
ATOM 1295 C C . GLY A 1 162 ? -60.753 21.772 63.294 1.00 48.56 162 GLY A C 1
ATOM 1296 O O . GLY A 1 162 ? -61.762 22.449 63.488 1.00 48.56 162 GLY A O 1
ATOM 1297 N N . VAL A 1 163 ? -60.643 20.533 63.784 1.00 50.81 163 VAL A N 1
ATOM 1298 C CA . VAL A 1 163 ? -61.672 19.907 64.617 1.00 50.81 163 VAL A CA 1
ATOM 1299 C C . VAL A 1 163 ? -61.327 20.175 66.076 1.00 50.81 163 VAL A C 1
ATOM 1301 O O . VAL A 1 163 ? -60.444 19.544 66.652 1.00 50.81 163 VAL A O 1
ATOM 1304 N N . SER A 1 164 ? -62.023 21.136 66.681 1.00 46.47 164 SER A N 1
ATOM 1305 C CA . SER A 1 164 ? -62.016 21.309 68.134 1.00 46.47 164 SER A CA 1
ATOM 1306 C C . SER A 1 164 ? -62.609 20.051 68.778 1.00 46.47 164 SER A C 1
ATOM 1308 O O . SER A 1 164 ? -63.789 19.734 68.590 1.00 46.47 164 SER A O 1
ATOM 1310 N N . THR A 1 165 ? -61.781 19.335 69.542 1.00 49.09 165 THR A N 1
ATOM 1311 C CA . THR A 1 165 ? -62.143 18.123 70.295 1.00 49.09 165 THR A CA 1
ATOM 1312 C C . THR A 1 165 ? -63.248 18.356 71.328 1.00 49.09 165 THR A C 1
ATOM 1314 O O . THR A 1 165 ? -63.864 17.399 71.789 1.00 49.09 165 THR A O 1
ATOM 1317 N N . ASP A 1 166 ? -63.573 19.613 71.632 1.00 51.69 166 ASP A N 1
ATOM 1318 C CA . ASP A 1 166 ? -64.605 19.974 72.607 1.00 51.69 166 ASP A CA 1
ATOM 1319 C C . ASP A 1 166 ? -66.033 19.822 72.053 1.00 51.69 166 ASP A C 1
ATOM 1321 O O . ASP A 1 166 ? -67.001 19.849 72.811 1.00 51.69 166 ASP A O 1
ATOM 1325 N N . SER A 1 167 ? -66.189 19.619 70.739 1.00 53.09 167 SER A N 1
ATOM 1326 C CA . SER A 1 167 ? -67.505 19.520 70.088 1.00 53.09 167 SER A CA 1
ATOM 1327 C C . SER A 1 167 ? -68.051 18.094 69.936 1.00 53.09 167 SER A C 1
ATOM 1329 O O . SER A 1 167 ? -69.217 17.934 69.577 1.00 53.09 167 SER A O 1
ATOM 1331 N N . LEU A 1 168 ? -67.256 17.058 70.236 1.00 52.09 168 LEU A N 1
ATOM 1332 C CA . LEU A 1 168 ? -67.648 15.656 70.010 1.00 52.09 168 LEU A CA 1
ATOM 1333 C C . LEU A 1 168 ? -67.813 14.812 71.280 1.00 52.09 168 LEU A C 1
ATOM 1335 O O . LEU A 1 168 ? -68.237 13.666 71.180 1.00 52.09 168 LEU A O 1
ATOM 1339 N N . GLY A 1 169 ? -67.538 15.351 72.473 1.00 52.28 169 GLY A N 1
ATOM 1340 C CA . GLY A 1 169 ? -67.827 14.657 73.737 1.00 52.28 169 GLY A CA 1
ATOM 1341 C C . GLY A 1 169 ? -67.130 13.299 73.907 1.00 52.28 169 GLY A C 1
ATOM 1342 O O . GLY A 1 169 ? -67.585 12.484 74.706 1.00 52.28 169 GLY A O 1
ATOM 1343 N N . LEU A 1 170 ? -66.049 13.046 73.165 1.00 50.91 170 LEU A N 1
ATOM 1344 C CA . LEU A 1 170 ? -65.271 11.814 73.260 1.00 50.91 170 LEU A CA 1
ATOM 1345 C C . LEU A 1 170 ? -64.257 11.960 74.392 1.00 50.91 170 LEU A C 1
ATOM 1347 O O . LEU A 1 170 ? -63.435 12.880 74.388 1.00 50.91 170 LEU A O 1
ATOM 1351 N N . LYS A 1 171 ? -64.332 11.072 75.385 1.00 56.53 171 LYS A N 1
ATOM 1352 C CA . LYS A 1 171 ? -63.359 11.052 76.476 1.00 56.53 171 LYS A CA 1
ATOM 1353 C C . LYS A 1 171 ? -62.049 10.446 75.960 1.00 56.53 171 LYS A C 1
ATOM 1355 O O . LYS A 1 171 ? -62.092 9.508 75.166 1.00 56.53 171 LYS A O 1
ATOM 1360 N N . PRO A 1 172 ? -60.878 10.911 76.433 1.00 53.00 172 PRO A N 1
ATOM 1361 C CA . PRO A 1 172 ? -59.582 10.341 76.048 1.00 53.00 172 PRO A CA 1
ATOM 1362 C C . PRO A 1 172 ? -59.467 8.831 76.318 1.00 53.00 172 PRO A C 1
ATOM 1364 O O . PRO A 1 172 ? -58.659 8.150 75.695 1.00 53.00 172 PRO A O 1
ATOM 1367 N N . GLU A 1 173 ? -60.289 8.303 77.229 1.00 53.97 173 GLU A N 1
ATOM 1368 C CA . GLU A 1 173 ? -60.330 6.888 77.601 1.00 53.97 173 GLU A CA 1
ATOM 1369 C C . GLU A 1 173 ? -60.852 5.963 76.479 1.00 53.97 173 GLU A C 1
ATOM 1371 O O . GLU A 1 173 ? -60.485 4.785 76.446 1.00 53.97 173 GLU A O 1
ATOM 1376 N N . ASP A 1 174 ? -61.633 6.486 75.523 1.00 55.69 174 ASP A N 1
ATOM 1377 C CA . ASP A 1 174 ? -62.233 5.701 74.428 1.00 55.69 174 ASP A CA 1
ATOM 1378 C C . ASP A 1 174 ? -61.232 5.387 73.299 1.00 55.69 174 ASP A C 1
ATOM 1380 O O . ASP A 1 174 ? -61.439 4.462 72.514 1.00 55.69 174 ASP A O 1
ATOM 1384 N N . PHE A 1 175 ? -60.099 6.098 73.255 1.00 50.16 175 PHE A N 1
ATOM 1385 C CA . PHE A 1 175 ? -58.967 5.810 72.366 1.00 50.16 175 PHE A CA 1
ATOM 1386 C C . PHE A 1 175 ? -57.851 5.068 73.099 1.00 50.16 175 PHE A C 1
ATOM 1388 O O . PHE A 1 175 ? -56.663 5.314 72.879 1.00 50.16 175 PHE A O 1
ATOM 1395 N N . SER A 1 176 ? -58.228 4.105 73.940 1.00 45.94 176 SER A N 1
ATOM 1396 C CA . SER A 1 176 ? -57.321 3.046 74.381 1.00 45.94 176 SER A CA 1
ATOM 1397 C C . SER A 1 176 ? -56.992 2.139 73.188 1.00 45.94 176 SER A C 1
ATOM 1399 O O . SER A 1 176 ? -57.387 0.977 73.137 1.00 45.94 176 SER A O 1
ATOM 1401 N N . ILE A 1 177 ? -56.284 2.683 72.195 1.00 46.34 177 ILE A N 1
ATOM 1402 C CA . ILE A 1 177 ? -55.578 1.896 71.195 1.00 46.34 177 ILE A CA 1
ATOM 1403 C C . ILE A 1 177 ? -54.534 1.140 72.004 1.00 46.34 177 ILE A C 1
ATOM 1405 O O . ILE A 1 177 ? -53.523 1.702 72.430 1.00 46.34 177 ILE A O 1
ATOM 1409 N N . SER A 1 178 ? -54.841 -0.124 72.297 1.00 47.28 178 SER A N 1
ATOM 1410 C CA . SER A 1 178 ? -53.879 -1.087 72.807 1.00 47.28 178 SER A CA 1
ATOM 1411 C C . SER A 1 178 ? -52.606 -0.898 72.001 1.00 47.28 178 SER A C 1
ATOM 1413 O O . SER A 1 178 ? -52.672 -1.028 70.778 1.00 47.28 178 SER A O 1
ATOM 1415 N N . LYS A 1 179 ? -51.496 -0.538 72.665 1.00 48.03 179 LYS A N 1
ATOM 1416 C CA . LYS A 1 179 ? -50.150 -0.567 72.081 1.00 48.03 179 LYS A CA 1
ATOM 1417 C C . LYS A 1 179 ? -50.097 -1.810 71.191 1.00 48.03 179 LYS A C 1
ATOM 1419 O O . LYS A 1 179 ? -50.128 -2.904 71.758 1.00 48.03 179 LYS A O 1
ATOM 1424 N N . PRO A 1 180 ? -50.094 -1.695 69.850 1.00 46.50 180 PRO A N 1
ATOM 1425 C CA . PRO A 1 180 ? -49.754 -2.860 69.071 1.00 46.50 180 PRO A CA 1
ATOM 1426 C C . PRO A 1 180 ? -48.348 -3.215 69.534 1.00 46.50 180 PRO A C 1
ATOM 1428 O O . PRO A 1 180 ? -47.507 -2.329 69.724 1.00 46.50 180 PRO A O 1
ATOM 1431 N N . GLU A 1 181 ? -48.145 -4.484 69.857 1.00 49.94 181 GLU A N 1
ATOM 1432 C CA . GLU A 1 181 ? -46.851 -5.029 70.224 1.00 49.94 181 GLU A CA 1
ATOM 1433 C C . GLU A 1 181 ? -45.891 -4.762 69.054 1.00 49.94 181 GLU A C 1
ATOM 1435 O O . GLU A 1 181 ? -45.746 -5.560 68.137 1.00 49.94 181 GLU A O 1
ATOM 1440 N N . PHE A 1 182 ? -45.244 -3.596 69.065 1.00 46.56 182 PHE A N 1
ATOM 1441 C CA . PHE A 1 182 ? -44.220 -3.147 68.118 1.00 46.56 182 PHE A CA 1
ATOM 1442 C C . PHE A 1 182 ? -42.896 -3.899 68.356 1.00 46.56 182 PHE A C 1
ATOM 1444 O O . PHE A 1 182 ? -41.811 -3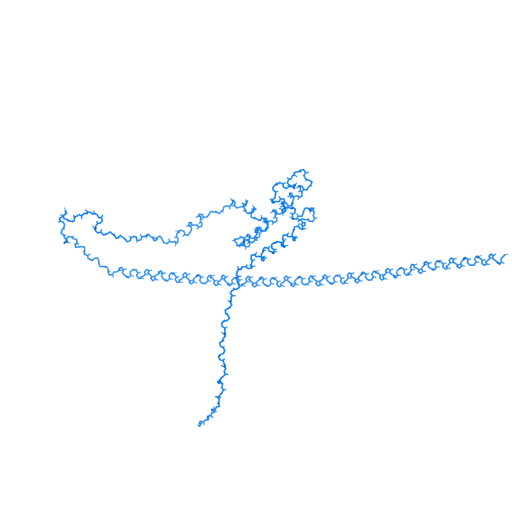.343 68.229 1.00 46.56 182 PHE A O 1
ATOM 1451 N N . GLY A 1 183 ? -42.981 -5.167 68.761 1.00 47.22 183 GLY A N 1
ATOM 1452 C CA . GLY A 1 183 ? -41.842 -6.014 69.097 1.00 47.22 183 GLY A CA 1
ATOM 1453 C C . GLY A 1 183 ? -41.228 -6.732 67.898 1.00 47.22 183 GLY A C 1
ATOM 1454 O O . GLY A 1 183 ? -40.169 -7.316 68.051 1.00 47.22 183 GLY A O 1
ATOM 1455 N N . THR A 1 184 ? -41.853 -6.696 66.717 1.00 50.47 184 THR A N 1
ATOM 1456 C CA . THR A 1 184 ? -41.429 -7.514 65.560 1.00 50.47 184 THR A CA 1
ATOM 1457 C C . THR A 1 184 ? -41.097 -6.714 64.297 1.00 50.47 184 THR A C 1
ATOM 1459 O O . THR A 1 184 ? -40.544 -7.268 63.351 1.00 50.47 184 THR A O 1
ATOM 1462 N N . ALA A 1 185 ? -41.366 -5.403 64.269 1.00 52.38 185 ALA A N 1
ATOM 1463 C CA . ALA A 1 185 ? -41.019 -4.550 63.125 1.00 52.38 185 ALA A CA 1
ATOM 1464 C C . ALA A 1 185 ? -39.501 -4.299 63.005 1.00 52.38 185 ALA A C 1
ATOM 1466 O O . ALA A 1 185 ? -38.995 -4.106 61.904 1.00 52.38 185 ALA A O 1
ATOM 1467 N N . SER A 1 186 ? -38.768 -4.343 64.125 1.00 59.12 186 SER A N 1
ATOM 1468 C CA . SER A 1 186 ? -37.308 -4.153 64.149 1.00 59.12 186 SER A CA 1
ATOM 1469 C C . SER A 1 186 ? -36.554 -5.306 63.475 1.00 59.12 186 SER A C 1
ATOM 1471 O O . SER A 1 186 ? -35.575 -5.073 62.764 1.00 59.12 186 SER A O 1
ATOM 1473 N N . ASP A 1 187 ? -37.035 -6.537 63.653 1.00 60.22 187 ASP A N 1
ATOM 1474 C CA . ASP A 1 187 ? -36.396 -7.732 63.093 1.00 60.22 187 ASP A CA 1
ATOM 1475 C C . ASP A 1 187 ? -36.677 -7.857 61.590 1.00 60.22 187 ASP A C 1
ATOM 1477 O O . ASP A 1 187 ? -35.801 -8.238 60.818 1.00 60.22 187 ASP A O 1
ATOM 1481 N N . TYR A 1 188 ? -37.874 -7.456 61.146 1.00 65.19 188 TYR A N 1
ATOM 1482 C CA . TYR A 1 188 ? -38.217 -7.435 59.723 1.00 65.19 188 TYR A CA 1
ATOM 1483 C C . TYR A 1 188 ? -37.382 -6.412 58.938 1.00 65.19 188 TYR A C 1
ATOM 1485 O O . TYR A 1 188 ? -36.884 -6.723 57.859 1.00 65.19 188 TYR A O 1
ATOM 1493 N N . CYS A 1 189 ? -37.182 -5.210 59.490 1.00 70.75 189 CYS A N 1
ATOM 1494 C CA . CYS A 1 189 ? -36.339 -4.196 58.857 1.00 70.75 189 CYS A CA 1
ATOM 1495 C C . CYS A 1 189 ? -34.855 -4.588 58.846 1.00 70.75 189 CYS A C 1
ATOM 1497 O O . CYS A 1 189 ? -34.184 -4.308 57.859 1.00 70.75 189 CYS A O 1
ATOM 1499 N N . SER A 1 190 ? -34.349 -5.254 59.893 1.00 75.12 190 SER A N 1
ATOM 1500 C CA . SER A 1 190 ? -32.950 -5.718 59.914 1.00 75.12 190 SER A CA 1
ATOM 1501 C C . SER A 1 190 ? -32.701 -6.788 58.849 1.00 75.12 190 SER A C 1
ATOM 1503 O O . SER A 1 190 ? -31.783 -6.641 58.053 1.00 75.12 190 SER A O 1
ATOM 1505 N N . ASN A 1 191 ? -33.593 -7.780 58.730 1.00 82.00 191 ASN A N 1
ATOM 1506 C CA . ASN A 1 191 ? -33.471 -8.823 57.705 1.00 82.00 191 ASN A CA 1
ATOM 1507 C C . ASN A 1 191 ? -33.522 -8.263 56.271 1.00 82.00 191 ASN A C 1
ATOM 1509 O O . ASN A 1 191 ? -32.852 -8.782 55.385 1.00 82.00 191 ASN A O 1
ATOM 1513 N N . LEU A 1 192 ? -34.313 -7.209 56.031 1.00 82.38 192 LEU A N 1
ATOM 1514 C CA . LEU A 1 192 ? -34.397 -6.572 54.713 1.00 82.38 192 LEU A CA 1
ATOM 1515 C C . LEU A 1 192 ? -33.113 -5.801 54.366 1.00 82.38 192 LEU A C 1
ATOM 1517 O O . LEU A 1 192 ? -32.665 -5.840 53.224 1.00 82.38 192 LEU A O 1
ATOM 1521 N N . VAL A 1 193 ? -32.526 -5.106 55.345 1.00 81.56 193 VAL A N 1
ATOM 1522 C CA . VAL A 1 193 ? -31.265 -4.372 55.163 1.00 81.56 193 VAL A CA 1
ATOM 1523 C C . VAL A 1 193 ? -30.114 -5.338 54.903 1.00 81.56 193 VAL A C 1
ATOM 1525 O O . VAL A 1 193 ? -29.344 -5.099 53.977 1.00 81.56 193 VAL A O 1
ATOM 1528 N N . ASP A 1 194 ? -30.041 -6.442 55.649 1.00 86.19 194 ASP A N 1
ATOM 1529 C CA . ASP A 1 194 ? -29.021 -7.474 55.441 1.00 86.19 194 ASP A CA 1
ATOM 1530 C C . ASP A 1 194 ? -29.161 -8.110 54.048 1.00 86.19 194 ASP A C 1
ATOM 1532 O O . ASP A 1 194 ? -28.179 -8.231 53.319 1.00 86.19 194 ASP A O 1
ATOM 1536 N N . GLN A 1 195 ? -30.392 -8.410 53.614 1.00 89.75 195 GLN A N 1
ATOM 1537 C CA . GLN A 1 195 ? -30.651 -8.953 52.278 1.00 89.75 195 GLN A CA 1
ATOM 1538 C C . GLN A 1 195 ? -30.240 -7.984 51.155 1.00 89.75 195 GLN A C 1
ATOM 1540 O O . GLN A 1 195 ? -29.654 -8.403 50.158 1.00 89.75 195 GLN A O 1
ATOM 1545 N N . TRP A 1 196 ? -30.532 -6.688 51.295 1.00 92.00 196 TRP A N 1
ATOM 1546 C CA . TRP A 1 196 ? -30.110 -5.679 50.316 1.00 92.00 196 TRP A CA 1
ATOM 1547 C C . TRP A 1 196 ? -28.600 -5.465 50.311 1.00 92.00 196 TRP A C 1
ATOM 1549 O O . TRP A 1 196 ? -28.027 -5.192 49.257 1.00 92.00 196 TRP A O 1
ATOM 1559 N N . TRP A 1 197 ? -27.953 -5.589 51.469 1.00 91.94 197 TRP A N 1
ATOM 1560 C CA . TRP A 1 197 ? -26.505 -5.487 51.575 1.00 91.94 197 TRP A CA 1
ATOM 1561 C C . TRP A 1 197 ? -25.811 -6.653 50.866 1.00 91.94 197 TRP A C 1
ATOM 1563 O O . TRP A 1 197 ? -24.917 -6.424 50.054 1.00 91.94 197 TRP A O 1
ATOM 1573 N N . GLU A 1 198 ? -26.280 -7.885 51.087 1.00 93.25 198 GLU A N 1
ATOM 1574 C CA . GLU A 1 198 ? -25.781 -9.071 50.382 1.00 93.25 198 GLU A CA 1
ATOM 1575 C C . GLU A 1 198 ? -25.979 -8.960 48.860 1.00 93.25 198 GLU A C 1
ATOM 1577 O O . GLU A 1 198 ? -25.073 -9.281 48.089 1.00 93.25 198 GLU A O 1
ATOM 1582 N N . GLU A 1 199 ? -27.131 -8.454 48.404 1.00 93.50 199 GLU A N 1
ATOM 1583 C CA . GLU A 1 199 ? -27.388 -8.245 46.974 1.00 93.50 199 GLU A CA 1
ATOM 1584 C C . GLU A 1 199 ? -26.482 -7.154 46.376 1.00 93.50 199 GLU A C 1
ATOM 1586 O O . GLU A 1 199 ? -25.948 -7.325 45.278 1.00 93.50 199 GLU A O 1
ATOM 1591 N N . ALA A 1 200 ? -26.246 -6.060 47.104 1.00 91.12 200 ALA A N 1
ATOM 1592 C CA . ALA A 1 200 ? -25.343 -4.995 46.674 1.00 91.12 200 ALA A CA 1
ATOM 1593 C C . ALA A 1 200 ? -23.878 -5.463 46.608 1.00 91.12 200 ALA A C 1
ATOM 1595 O O . ALA A 1 200 ? -23.165 -5.121 45.662 1.00 91.12 200 ALA A O 1
ATOM 1596 N N . GLU A 1 201 ? -23.423 -6.268 47.572 1.00 94.19 201 GLU A N 1
ATOM 1597 C CA . GLU A 1 201 ? -22.085 -6.869 47.545 1.00 94.19 201 GLU A CA 1
ATOM 1598 C C . GLU A 1 201 ? -21.934 -7.861 46.387 1.00 94.19 201 GLU A C 1
ATOM 1600 O O . GLU A 1 201 ? -20.921 -7.825 45.683 1.00 94.19 201 GLU A O 1
ATOM 1605 N N . ALA A 1 202 ? -22.955 -8.680 46.120 1.00 94.06 202 ALA A N 1
ATOM 1606 C CA . ALA A 1 202 ? -22.961 -9.589 44.977 1.00 94.06 202 ALA A CA 1
ATOM 1607 C C . ALA A 1 202 ? -22.907 -8.833 43.637 1.00 94.06 202 ALA A C 1
ATOM 1609 O O . ALA A 1 202 ? -22.149 -9.212 42.742 1.00 94.06 202 ALA A O 1
ATOM 1610 N N . GLN A 1 203 ? -23.659 -7.734 43.499 1.00 92.12 203 GLN A N 1
ATOM 1611 C CA . GLN A 1 203 ? -23.614 -6.885 42.304 1.00 92.12 203 GLN A CA 1
ATOM 1612 C C . GLN A 1 203 ? -22.260 -6.197 42.134 1.00 92.12 203 GLN A C 1
ATOM 1614 O O . GLN A 1 203 ? -21.745 -6.125 41.018 1.00 92.12 203 GLN A O 1
ATOM 1619 N N . ARG A 1 204 ? -21.659 -5.718 43.228 1.00 92.75 204 ARG A N 1
ATOM 1620 C CA . ARG A 1 204 ? -20.327 -5.114 43.195 1.00 92.75 204 ARG A CA 1
ATOM 1621 C C . ARG A 1 204 ? -19.273 -6.122 42.743 1.00 92.75 204 ARG A C 1
ATOM 1623 O O . ARG A 1 204 ? -18.481 -5.797 41.867 1.00 92.75 204 ARG A O 1
ATOM 1630 N N . TRP A 1 205 ? -19.311 -7.342 43.276 1.00 95.06 205 TRP A N 1
ATOM 1631 C CA . TRP A 1 205 ? -18.392 -8.405 42.872 1.00 95.06 205 TRP A CA 1
ATOM 1632 C C . TRP A 1 205 ? -18.550 -8.772 41.389 1.00 95.06 205 TRP A C 1
ATOM 1634 O O . TRP A 1 205 ? -17.557 -8.856 40.671 1.00 95.06 205 TRP A O 1
ATOM 1644 N N . ALA A 1 206 ? -19.788 -8.890 40.898 1.00 94.00 206 ALA A N 1
ATOM 1645 C CA . ALA A 1 206 ? -20.051 -9.131 39.478 1.00 94.00 206 ALA A CA 1
ATOM 1646 C C . ALA A 1 206 ? -19.560 -7.977 38.580 1.00 94.00 206 ALA A C 1
ATOM 1648 O O . ALA A 1 206 ? -19.080 -8.207 37.469 1.00 94.00 206 ALA A O 1
ATOM 1649 N N . MET A 1 207 ? -19.660 -6.729 39.053 1.00 92.56 207 MET A N 1
ATOM 1650 C CA . MET A 1 207 ? -19.142 -5.568 38.331 1.00 92.56 207 MET A CA 1
ATOM 1651 C C . MET A 1 207 ? -17.611 -5.579 38.279 1.00 92.56 207 MET A C 1
ATOM 1653 O O . MET A 1 207 ? -17.053 -5.377 37.201 1.00 92.56 207 MET A O 1
ATOM 1657 N N . ASP A 1 208 ? -16.944 -5.863 39.399 1.00 95.69 208 ASP A N 1
ATOM 1658 C CA . ASP A 1 208 ? -15.483 -5.958 39.472 1.00 95.69 208 ASP A CA 1
ATOM 1659 C C . ASP A 1 208 ? -14.960 -7.085 38.554 1.00 95.69 208 ASP A C 1
ATOM 1661 O O . ASP A 1 208 ? -14.060 -6.847 37.748 1.00 95.69 208 ASP A O 1
ATOM 1665 N N . GLU A 1 209 ? -15.603 -8.260 38.552 1.00 96.56 209 GLU A N 1
ATOM 1666 C CA . GLU A 1 209 ? -15.271 -9.369 37.640 1.00 96.56 209 GLU A CA 1
ATOM 1667 C C . GLU A 1 209 ? -15.458 -8.974 36.161 1.00 96.56 209 GLU A C 1
ATOM 1669 O O . GLU A 1 209 ? -14.609 -9.257 35.311 1.00 96.56 209 GLU A O 1
ATOM 1674 N N . SER A 1 210 ? -16.539 -8.255 35.837 1.00 93.94 210 SER A N 1
ATOM 1675 C CA . SER A 1 210 ? -16.771 -7.767 34.471 1.00 93.94 210 SER A CA 1
ATOM 1676 C C . SER A 1 210 ? -15.730 -6.729 34.032 1.00 93.94 210 SER A C 1
ATOM 1678 O O . SER A 1 210 ? -15.295 -6.733 32.878 1.00 93.94 210 SER A O 1
ATOM 1680 N N . MET A 1 211 ? -15.286 -5.867 34.950 1.00 93.19 211 MET A N 1
ATOM 1681 C CA . MET A 1 211 ? -14.264 -4.856 34.691 1.00 93.19 211 MET A CA 1
ATOM 1682 C C . MET A 1 211 ? -12.899 -5.498 34.448 1.00 93.19 211 MET A C 1
ATOM 1684 O O . MET A 1 211 ? -12.210 -5.108 33.504 1.00 93.19 211 MET A O 1
ATOM 1688 N N . GLU A 1 212 ? -12.533 -6.512 35.233 1.00 96.50 212 GLU A N 1
ATOM 1689 C CA . GLU A 1 212 ? -11.315 -7.296 35.008 1.00 96.50 212 GLU A CA 1
ATOM 1690 C C . GLU A 1 212 ? -11.351 -8.018 33.655 1.00 96.50 212 GLU A C 1
ATOM 1692 O O . GLU A 1 212 ? -10.374 -7.967 32.903 1.00 96.50 212 GLU A O 1
ATOM 1697 N N . ALA A 1 213 ? -12.490 -8.613 33.283 1.00 95.31 213 ALA A N 1
ATOM 1698 C CA . ALA A 1 213 ? -12.655 -9.257 31.980 1.00 95.31 213 ALA A CA 1
ATOM 1699 C C . ALA A 1 213 ? -12.492 -8.265 30.812 1.00 95.31 213 ALA A C 1
ATOM 1701 O O . ALA A 1 213 ? -11.793 -8.558 29.838 1.00 95.31 213 ALA A O 1
ATOM 1702 N N . ILE A 1 214 ? -13.075 -7.065 30.923 1.00 94.06 214 ILE A N 1
ATOM 1703 C CA . ILE A 1 214 ? -12.940 -6.002 29.914 1.00 94.06 214 ILE A CA 1
ATOM 1704 C C . ILE A 1 214 ? -11.486 -5.523 29.815 1.00 94.06 214 ILE A C 1
ATOM 1706 O O . ILE A 1 214 ? -10.981 -5.310 28.711 1.00 94.06 214 ILE A O 1
ATOM 1710 N N . GLN A 1 215 ? -10.796 -5.354 30.945 1.00 96.06 215 GLN A N 1
ATOM 1711 C CA . GLN A 1 215 ? -9.388 -4.952 30.957 1.00 96.06 215 GLN A CA 1
ATOM 1712 C C . GLN A 1 215 ? -8.487 -6.025 30.337 1.00 96.06 215 GLN A C 1
ATOM 1714 O O . GLN A 1 215 ? -7.632 -5.695 29.513 1.00 96.06 215 GLN A O 1
ATOM 1719 N N . ALA A 1 216 ? -8.716 -7.299 30.657 1.00 96.75 216 ALA A N 1
ATOM 1720 C CA . ALA A 1 216 ? -7.988 -8.414 30.060 1.00 96.75 216 ALA A CA 1
ATOM 1721 C C . ALA A 1 216 ? -8.211 -8.493 28.539 1.00 96.75 216 ALA A C 1
ATOM 1723 O O . ALA A 1 216 ? -7.263 -8.709 27.781 1.00 96.75 216 ALA A O 1
ATOM 1724 N N . GLU A 1 217 ? -9.440 -8.263 28.064 1.00 95.50 217 GLU A N 1
ATOM 1725 C CA . GLU A 1 217 ? -9.728 -8.232 26.627 1.00 95.50 217 GLU A CA 1
ATOM 1726 C C . GLU A 1 217 ? -9.055 -7.041 25.928 1.00 95.50 217 GLU A C 1
ATOM 1728 O O . GLU A 1 217 ? -8.507 -7.206 24.835 1.00 95.50 217 GLU A O 1
ATOM 1733 N N . ARG A 1 218 ? -9.037 -5.855 26.555 1.00 94.56 218 ARG A N 1
ATOM 1734 C CA . ARG A 1 218 ? -8.311 -4.687 26.028 1.00 94.56 218 ARG A CA 1
ATOM 1735 C C . ARG A 1 218 ? -6.818 -4.965 25.903 1.00 94.56 218 ARG A C 1
ATOM 1737 O O . ARG A 1 218 ? -6.263 -4.745 24.832 1.00 94.56 218 ARG A O 1
ATOM 1744 N N . GLN A 1 219 ? -6.193 -5.527 26.937 1.00 96.81 219 GLN A N 1
ATOM 1745 C CA . GLN A 1 219 ? -4.774 -5.894 26.895 1.00 96.81 219 GLN A CA 1
ATOM 1746 C C . GLN A 1 219 ? -4.480 -6.932 25.807 1.00 96.81 219 GLN A C 1
ATOM 1748 O O . GLN A 1 219 ? -3.470 -6.829 25.111 1.00 96.81 219 GLN A O 1
ATOM 1753 N N . ARG A 1 220 ? -5.379 -7.905 25.602 1.00 97.38 220 ARG A N 1
ATOM 1754 C CA . ARG A 1 220 ? -5.241 -8.875 24.508 1.00 97.38 220 ARG A CA 1
ATOM 1755 C C . ARG A 1 220 ? -5.285 -8.191 23.141 1.00 97.38 220 ARG A C 1
ATOM 1757 O O . ARG A 1 220 ? -4.432 -8.477 22.307 1.00 97.38 220 ARG A O 1
ATOM 1764 N N . LYS A 1 221 ? -6.233 -7.274 22.919 1.00 95.06 221 LYS A N 1
ATOM 1765 C CA . LYS A 1 221 ? -6.344 -6.519 21.658 1.00 95.06 221 LYS A CA 1
ATOM 1766 C C . LYS A 1 221 ? -5.144 -5.604 21.423 1.00 95.06 221 LYS A C 1
ATOM 1768 O O . LYS A 1 221 ? -4.643 -5.561 20.307 1.00 95.06 221 LYS A O 1
ATOM 1773 N N . GLU A 1 222 ? -4.640 -4.937 22.458 1.00 96.12 222 GLU A N 1
ATOM 1774 C CA . GLU A 1 222 ? -3.413 -4.134 22.362 1.00 96.12 222 GLU A CA 1
ATOM 1775 C C . GLU A 1 222 ? -2.199 -4.991 21.982 1.00 96.12 222 GLU A C 1
ATOM 1777 O O . GLU A 1 222 ? -1.363 -4.563 21.185 1.00 96.12 222 GLU A O 1
ATOM 1782 N N . GLN A 1 223 ? -2.102 -6.212 22.515 1.00 97.38 223 GLN A N 1
ATOM 1783 C CA . GLN A 1 223 ? -1.036 -7.137 22.139 1.00 97.38 223 GLN A CA 1
ATOM 1784 C C . GLN A 1 223 ? -1.196 -7.636 20.697 1.00 97.38 223 GLN A C 1
ATOM 1786 O O . GLN A 1 223 ? -0.225 -7.638 19.945 1.00 97.38 223 GLN A O 1
ATOM 1791 N N . GLU A 1 224 ? -2.412 -8.002 20.283 1.00 96.06 224 GLU A N 1
ATOM 1792 C CA . GLU A 1 224 ? -2.712 -8.391 18.898 1.00 96.06 224 GLU A CA 1
ATOM 1793 C C . GLU A 1 224 ? -2.395 -7.253 17.909 1.00 96.06 224 GLU A C 1
ATOM 1795 O O . GLU A 1 224 ? -1.849 -7.501 16.832 1.00 96.06 224 GLU A O 1
ATOM 1800 N N . GLU A 1 225 ? -2.673 -5.999 18.279 1.00 95.06 225 GLU A N 1
ATOM 1801 C CA . GLU A 1 225 ? -2.343 -4.827 17.467 1.00 95.06 225 GLU A CA 1
ATOM 1802 C C . GLU A 1 225 ? -0.829 -4.596 17.377 1.00 95.06 225 GLU A C 1
ATOM 1804 O O . GLU A 1 225 ? -0.314 -4.324 16.290 1.00 95.06 225 GLU A O 1
ATOM 1809 N N . LYS A 1 226 ? -0.092 -4.739 18.487 1.00 96.62 226 LYS A N 1
ATOM 1810 C CA . LYS A 1 226 ? 1.379 -4.663 18.483 1.00 96.62 226 LYS A CA 1
ATOM 1811 C C . LYS A 1 226 ? 1.984 -5.734 17.580 1.00 96.62 226 LYS A C 1
ATOM 1813 O O . LYS A 1 226 ? 2.763 -5.399 16.688 1.00 96.62 226 LYS A O 1
ATOM 1818 N N . ASP A 1 227 ? 1.556 -6.984 17.732 1.00 97.12 227 ASP A N 1
ATOM 1819 C CA . ASP A 1 227 ? 1.994 -8.098 16.890 1.00 97.12 227 ASP A CA 1
ATOM 1820 C C . ASP A 1 227 ? 1.677 -7.838 15.406 1.00 97.12 227 ASP A C 1
ATOM 1822 O O . ASP A 1 227 ? 2.481 -8.135 14.516 1.00 97.12 227 ASP A O 1
ATOM 1826 N N . PHE A 1 228 ? 0.507 -7.263 15.109 1.00 96.19 228 PHE A N 1
ATOM 1827 C CA . PHE A 1 228 ? 0.136 -6.878 13.751 1.00 96.19 228 PHE A CA 1
ATOM 1828 C C . PHE A 1 228 ? 1.048 -5.774 13.197 1.00 96.19 228 PHE A C 1
ATOM 1830 O O . PHE A 1 228 ? 1.575 -5.917 12.090 1.00 96.19 228 PHE A O 1
ATOM 1837 N N . ARG A 1 229 ? 1.296 -4.706 13.965 1.00 95.62 229 ARG A N 1
ATOM 1838 C CA . ARG A 1 229 ? 2.197 -3.604 13.582 1.00 95.62 229 ARG A CA 1
ATOM 1839 C C . ARG A 1 229 ? 3.619 -4.098 13.320 1.00 95.62 229 ARG A C 1
ATOM 1841 O O . ARG A 1 229 ? 4.237 -3.681 12.337 1.00 95.62 229 ARG A O 1
ATOM 1848 N N . GLU A 1 230 ? 4.125 -5.019 14.134 1.00 97.12 230 GLU A N 1
ATOM 1849 C CA . GLU A 1 230 ? 5.437 -5.641 13.926 1.00 97.12 230 GLU A CA 1
ATOM 1850 C C . GLU A 1 230 ? 5.483 -6.452 12.625 1.00 97.12 230 GLU A C 1
ATOM 1852 O O . GLU A 1 230 ? 6.422 -6.308 11.838 1.00 97.12 230 GLU A O 1
ATOM 1857 N N . ARG A 1 231 ? 4.442 -7.245 12.330 1.00 95.81 231 ARG A N 1
ATOM 1858 C CA . ARG A 1 231 ? 4.346 -8.004 11.069 1.00 95.81 231 ARG A CA 1
ATOM 1859 C C . ARG A 1 231 ? 4.285 -7.097 9.844 1.00 95.81 231 ARG A C 1
ATOM 1861 O O . ARG A 1 231 ? 4.941 -7.393 8.845 1.00 95.81 231 ARG A O 1
ATOM 1868 N N . VAL A 1 232 ? 3.527 -6.001 9.911 1.00 95.56 232 VAL A N 1
ATOM 1869 C CA . VAL A 1 232 ? 3.445 -5.012 8.824 1.00 95.56 232 VAL A CA 1
ATOM 1870 C C . VAL A 1 232 ? 4.798 -4.338 8.612 1.00 95.56 232 VAL A C 1
ATOM 1872 O O . VAL A 1 232 ? 5.277 -4.274 7.482 1.00 95.56 232 VAL A O 1
ATOM 1875 N N . THR A 1 233 ? 5.460 -3.915 9.690 1.00 95.94 233 THR A N 1
ATOM 1876 C CA . THR A 1 233 ? 6.794 -3.297 9.622 1.00 95.94 233 THR A CA 1
ATOM 1877 C C . THR A 1 233 ? 7.817 -4.256 9.011 1.00 95.94 233 THR A C 1
ATOM 1879 O O . THR A 1 233 ? 8.575 -3.882 8.117 1.00 95.94 233 THR A O 1
ATOM 1882 N N . PHE A 1 234 ? 7.798 -5.525 9.424 1.00 97.25 234 PHE A N 1
ATOM 1883 C CA . PHE A 1 234 ? 8.646 -6.565 8.846 1.00 97.25 234 PHE A CA 1
ATOM 1884 C C . PHE A 1 234 ? 8.380 -6.772 7.347 1.00 97.25 234 PHE A C 1
ATOM 1886 O O . PHE A 1 234 ? 9.322 -6.876 6.560 1.00 97.25 234 PHE A O 1
ATOM 1893 N N . ALA A 1 235 ? 7.110 -6.807 6.932 1.00 95.75 235 ALA A N 1
ATOM 1894 C CA . ALA A 1 235 ? 6.737 -6.960 5.528 1.00 95.75 235 ALA A CA 1
ATOM 1895 C C . ALA A 1 235 ? 7.194 -5.768 4.671 1.00 95.75 235 ALA A C 1
ATOM 1897 O O . ALA A 1 235 ? 7.722 -5.974 3.578 1.00 95.75 235 ALA A O 1
ATOM 1898 N N . LEU A 1 236 ? 7.046 -4.539 5.176 1.00 95.12 236 LEU A N 1
ATOM 1899 C CA . LEU A 1 236 ? 7.494 -3.321 4.496 1.00 95.12 236 LEU A CA 1
ATOM 1900 C C . LEU A 1 236 ? 9.017 -3.277 4.345 1.00 95.12 236 LEU A C 1
ATOM 1902 O O . LEU A 1 236 ? 9.506 -3.029 3.244 1.00 95.12 236 LEU A O 1
ATOM 1906 N N . ASN A 1 237 ? 9.767 -3.604 5.400 1.00 95.88 237 ASN A N 1
ATOM 1907 C CA . ASN A 1 237 ? 11.229 -3.685 5.324 1.00 95.88 237 ASN A CA 1
ATOM 1908 C C . ASN A 1 237 ? 11.676 -4.731 4.295 1.00 95.88 237 ASN A C 1
ATOM 1910 O O . ASN A 1 237 ? 12.552 -4.472 3.475 1.00 95.88 237 ASN A O 1
ATOM 1914 N N . ARG A 1 238 ? 11.010 -5.890 4.254 1.00 96.94 238 ARG A N 1
ATOM 1915 C CA . ARG A 1 238 ? 11.324 -6.927 3.267 1.00 96.94 238 ARG A CA 1
ATOM 1916 C C . ARG A 1 238 ? 10.985 -6.517 1.831 1.00 96.94 238 ARG A C 1
ATOM 1918 O O . ARG A 1 238 ? 11.672 -6.943 0.906 1.00 96.94 238 ARG A O 1
ATOM 1925 N N . LEU A 1 239 ? 9.942 -5.714 1.624 1.00 95.44 239 LEU A N 1
ATOM 1926 C CA . LEU A 1 239 ? 9.633 -5.138 0.313 1.00 95.44 239 LEU A CA 1
ATOM 1927 C C . LEU A 1 239 ? 10.699 -4.128 -0.122 1.00 95.44 239 LEU A C 1
ATOM 1929 O O . LEU A 1 239 ? 11.108 -4.166 -1.283 1.00 95.44 239 LEU A O 1
ATOM 1933 N N . ALA A 1 240 ? 11.186 -3.291 0.797 1.00 95.06 240 ALA A N 1
ATOM 1934 C CA . ALA A 1 240 ? 12.280 -2.361 0.529 1.00 95.06 240 ALA A CA 1
ATOM 1935 C C . ALA A 1 240 ? 13.564 -3.102 0.110 1.00 95.06 240 ALA A C 1
ATOM 1937 O O . ALA A 1 240 ? 14.136 -2.778 -0.930 1.00 95.06 240 ALA A O 1
ATOM 1938 N N . ASP A 1 241 ? 13.939 -4.172 0.821 1.00 95.69 241 ASP A N 1
ATOM 1939 C CA . ASP A 1 241 ? 15.091 -5.015 0.461 1.00 95.69 241 ASP A CA 1
ATOM 1940 C C . ASP A 1 241 ? 14.935 -5.639 -0.938 1.00 95.69 241 ASP A C 1
ATOM 1942 O O . ASP A 1 241 ? 15.877 -5.706 -1.736 1.00 95.69 241 ASP A O 1
ATOM 1946 N N . ILE A 1 242 ? 13.726 -6.112 -1.267 1.00 95.50 242 ILE A N 1
ATOM 1947 C CA . ILE A 1 242 ? 13.435 -6.673 -2.591 1.00 95.50 242 ILE A CA 1
ATOM 1948 C C . ILE A 1 242 ? 13.573 -5.590 -3.662 1.00 95.50 242 ILE A C 1
ATOM 1950 O O . ILE A 1 242 ? 14.181 -5.863 -4.701 1.00 95.50 242 ILE A O 1
ATOM 1954 N N . GLN A 1 243 ? 13.059 -4.384 -3.420 1.00 95.00 243 GLN A N 1
ATOM 1955 C CA . GLN A 1 243 ? 13.175 -3.262 -4.347 1.00 95.00 243 GLN A CA 1
ATOM 1956 C C . GLN A 1 243 ? 14.640 -2.879 -4.579 1.00 95.00 243 GLN A C 1
ATOM 1958 O O . GLN A 1 243 ? 15.063 -2.809 -5.734 1.00 95.00 243 GLN A O 1
ATOM 1963 N N . GLU A 1 244 ? 15.440 -2.744 -3.521 1.00 95.56 244 GLU A N 1
ATOM 1964 C CA . GLU A 1 244 ? 16.873 -2.460 -3.636 1.00 95.56 244 GLU A CA 1
ATOM 1965 C C . GLU A 1 244 ? 17.596 -3.561 -4.434 1.00 95.56 244 GLU A C 1
ATOM 1967 O O . GLU A 1 244 ? 18.397 -3.277 -5.329 1.00 95.56 244 GLU A O 1
ATOM 1972 N N . SER A 1 245 ? 17.238 -4.834 -4.216 1.00 96.12 245 SER A N 1
ATOM 1973 C CA . SER A 1 245 ? 17.786 -5.957 -4.991 1.00 96.12 245 SER A CA 1
ATOM 1974 C C . SER A 1 245 ? 17.401 -5.923 -6.478 1.00 96.12 245 SER A C 1
ATOM 1976 O O . SER A 1 245 ? 18.153 -6.407 -7.332 1.00 96.12 245 SER A O 1
ATOM 1978 N N . MET A 1 246 ? 16.209 -5.414 -6.808 1.00 93.75 246 MET A N 1
ATOM 1979 C CA . MET A 1 246 ? 15.740 -5.285 -8.188 1.00 93.75 246 MET A CA 1
ATOM 1980 C C . MET A 1 246 ? 16.423 -4.111 -8.878 1.00 93.75 246 MET A C 1
ATOM 1982 O O . MET A 1 246 ? 16.866 -4.259 -10.013 1.00 93.75 246 MET A O 1
ATOM 1986 N N . GLU A 1 247 ? 16.585 -2.984 -8.188 1.00 94.81 247 GLU A N 1
ATOM 1987 C CA . GLU A 1 247 ? 17.327 -1.833 -8.700 1.00 94.81 247 GLU A CA 1
ATOM 1988 C C . GLU A 1 247 ? 18.807 -2.163 -8.915 1.00 94.81 247 GLU A C 1
ATOM 1990 O O . GLU A 1 247 ? 19.379 -1.787 -9.940 1.00 94.81 247 GLU A O 1
ATOM 1995 N N . GLY A 1 248 ? 19.419 -2.919 -7.999 1.00 94.31 248 GLY A N 1
ATOM 1996 C CA . GLY A 1 248 ? 20.784 -3.419 -8.152 1.00 94.31 248 GLY A CA 1
ATOM 1997 C C . GLY A 1 248 ? 20.943 -4.313 -9.385 1.00 94.31 248 GLY A C 1
ATOM 1998 O O . GLY A 1 248 ? 21.877 -4.127 -10.165 1.00 94.31 248 GLY A O 1
ATOM 1999 N N . ARG A 1 249 ? 19.997 -5.235 -9.614 1.00 94.38 249 ARG A N 1
ATOM 2000 C CA . ARG A 1 249 ? 19.971 -6.072 -10.827 1.00 94.38 249 ARG A CA 1
ATOM 2001 C C . ARG A 1 249 ? 19.754 -5.246 -12.092 1.00 94.38 249 ARG A C 1
ATOM 2003 O O . ARG A 1 249 ? 20.521 -5.390 -13.031 1.00 94.38 249 ARG A O 1
ATOM 2010 N N . ALA A 1 250 ? 18.803 -4.315 -12.088 1.00 94.00 250 ALA A N 1
ATOM 2011 C CA . ALA A 1 250 ? 18.526 -3.459 -13.239 1.00 94.00 250 ALA A CA 1
ATOM 2012 C C . ALA A 1 250 ? 19.716 -2.557 -13.613 1.00 94.00 250 ALA A C 1
ATOM 2014 O O . ALA A 1 250 ? 19.954 -2.308 -14.794 1.00 94.00 250 ALA A O 1
ATOM 2015 N N . LYS A 1 251 ? 20.477 -2.060 -12.628 1.00 95.31 251 LYS A N 1
ATOM 2016 C CA . LYS A 1 251 ? 21.723 -1.318 -12.880 1.00 95.31 251 LYS A CA 1
ATOM 2017 C C . LYS A 1 251 ? 22.781 -2.214 -13.512 1.00 95.31 251 LYS A C 1
ATOM 2019 O O . LYS A 1 251 ? 23.376 -1.814 -14.506 1.00 95.31 251 LYS A O 1
ATOM 2024 N N . LYS A 1 252 ? 22.958 -3.426 -12.982 1.00 96.06 252 LYS A N 1
ATOM 2025 C CA . LYS A 1 252 ? 23.903 -4.401 -13.528 1.00 96.06 252 LYS A CA 1
ATOM 2026 C C . LYS A 1 252 ? 23.558 -4.786 -14.970 1.00 96.06 252 LYS A C 1
ATOM 2028 O O . LYS A 1 252 ? 24.435 -4.754 -15.823 1.00 96.06 252 LYS A O 1
ATOM 2033 N N . ASP A 1 253 ? 22.288 -5.060 -15.257 1.00 95.69 253 ASP A N 1
ATOM 2034 C CA . ASP A 1 253 ? 21.831 -5.399 -16.609 1.00 95.69 253 ASP A CA 1
ATOM 2035 C C . ASP A 1 253 ? 22.071 -4.228 -17.583 1.00 95.69 253 ASP A C 1
ATOM 2037 O O . ASP A 1 253 ? 22.548 -4.430 -18.697 1.00 95.69 253 ASP A O 1
ATOM 2041 N N . ARG A 1 254 ? 21.844 -2.977 -17.146 1.00 94.75 254 ARG A N 1
ATOM 2042 C CA . ARG A 1 254 ? 22.172 -1.779 -17.944 1.00 94.75 254 ARG A CA 1
ATOM 2043 C C . ARG A 1 254 ? 23.671 -1.625 -18.201 1.00 94.75 254 ARG A C 1
ATOM 2045 O O . ARG A 1 254 ? 24.047 -1.199 -19.290 1.00 94.75 254 ARG A O 1
ATOM 2052 N N . GLU A 1 255 ? 24.523 -1.922 -17.222 1.00 96.75 255 GLU A N 1
ATOM 2053 C CA . GLU A 1 255 ? 25.981 -1.898 -17.399 1.00 96.75 255 GLU A CA 1
ATOM 2054 C C . GLU A 1 255 ? 26.438 -2.979 -18.389 1.00 96.75 255 GLU A C 1
ATOM 2056 O O . GLU A 1 255 ? 27.222 -2.687 -19.293 1.00 96.75 255 GLU A O 1
ATOM 2061 N N . GLU A 1 256 ? 25.894 -4.196 -18.284 1.00 96.25 256 GLU A N 1
ATOM 2062 C CA . GLU A 1 256 ? 26.170 -5.292 -19.221 1.00 96.25 256 GLU A CA 1
ATOM 2063 C C . GLU A 1 256 ? 25.717 -4.945 -20.656 1.00 96.25 256 GLU A C 1
ATOM 2065 O O . GLU A 1 256 ? 26.462 -5.185 -21.615 1.00 96.25 256 GLU A O 1
ATOM 2070 N N . ASP A 1 257 ? 24.556 -4.300 -20.815 1.00 96.69 257 ASP A N 1
ATOM 2071 C CA . ASP A 1 257 ? 24.053 -3.818 -22.107 1.00 96.69 257 ASP A CA 1
ATOM 2072 C C . ASP A 1 257 ? 24.929 -2.703 -22.701 1.00 96.69 257 ASP A C 1
ATOM 2074 O O . ASP A 1 257 ? 25.238 -2.725 -23.899 1.00 96.69 257 ASP A O 1
ATOM 2078 N N . LEU A 1 258 ? 25.380 -1.744 -21.883 1.00 96.69 258 LEU A N 1
ATOM 2079 C CA . LEU A 1 258 ? 26.294 -0.682 -22.318 1.00 96.69 258 LEU A CA 1
ATOM 2080 C C . LEU A 1 258 ? 27.646 -1.256 -22.755 1.00 96.69 258 LEU A C 1
ATOM 2082 O O . LEU A 1 258 ? 28.159 -0.889 -23.815 1.00 96.69 258 LEU A O 1
ATOM 2086 N N . GLU A 1 259 ? 28.203 -2.213 -22.009 1.00 96.75 259 GLU A N 1
ATOM 2087 C CA . GLU A 1 259 ? 29.427 -2.907 -22.414 1.00 96.75 259 GLU A CA 1
ATOM 2088 C C . GLU A 1 259 ? 29.253 -3.678 -23.730 1.00 96.75 259 GLU A C 1
ATOM 2090 O O . GLU A 1 259 ? 30.157 -3.693 -24.580 1.00 96.75 259 GLU A O 1
ATOM 2095 N N . ALA A 1 260 ? 28.107 -4.340 -23.913 1.00 96.56 260 ALA A N 1
ATOM 2096 C CA . ALA A 1 260 ? 27.781 -5.039 -25.149 1.00 96.56 260 ALA A CA 1
ATOM 2097 C C . ALA A 1 260 ? 27.676 -4.056 -26.326 1.00 96.56 260 ALA A C 1
ATOM 2099 O O . ALA A 1 260 ? 28.240 -4.313 -27.398 1.00 96.56 260 ALA A O 1
ATOM 2100 N N . GLN A 1 261 ? 27.042 -2.900 -26.112 1.00 95.50 261 GLN A N 1
ATOM 2101 C CA . GLN A 1 261 ? 26.921 -1.835 -27.103 1.00 95.50 261 GLN A CA 1
ATOM 2102 C C . GLN A 1 261 ? 28.288 -1.239 -27.466 1.00 95.50 261 GLN A C 1
ATOM 2104 O O . GLN A 1 261 ? 28.589 -1.082 -28.650 1.00 95.50 261 GLN A O 1
ATOM 2109 N N . GLU A 1 262 ? 29.169 -0.986 -26.495 1.00 96.81 262 GLU A N 1
ATOM 2110 C CA . GLU A 1 262 ? 30.532 -0.513 -26.761 1.00 96.81 262 GLU A CA 1
ATOM 2111 C C . GLU A 1 262 ? 31.370 -1.537 -27.535 1.00 96.81 262 GLU A C 1
ATOM 2113 O O . GLU A 1 262 ? 32.152 -1.179 -28.424 1.00 96.81 262 GLU A O 1
ATOM 2118 N N . LYS A 1 263 ? 31.249 -2.829 -27.198 1.00 96.44 263 LYS A N 1
ATOM 2119 C CA . LYS A 1 263 ? 31.918 -3.913 -27.935 1.00 96.44 263 LYS A CA 1
ATOM 2120 C C . LYS A 1 263 ? 31.424 -3.965 -29.379 1.00 96.44 263 LYS A C 1
ATOM 2122 O O . LYS A 1 263 ? 32.239 -4.156 -30.283 1.00 96.44 263 LYS A O 1
ATOM 2127 N N . GLN A 1 264 ? 30.128 -3.765 -29.605 1.00 95.62 264 GLN A N 1
ATOM 2128 C CA . GLN A 1 264 ? 29.556 -3.710 -30.946 1.00 95.62 264 GLN A CA 1
ATOM 2129 C C . GLN A 1 264 ? 30.035 -2.472 -31.715 1.00 95.62 264 GLN A C 1
ATOM 2131 O O .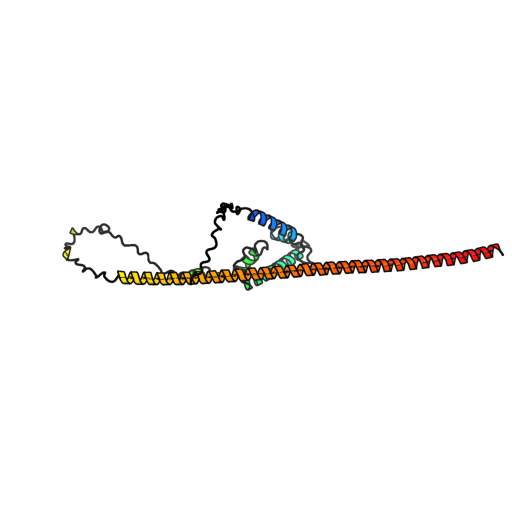 GLN A 1 264 ? 30.545 -2.604 -32.826 1.00 95.62 264 GLN A O 1
ATOM 2136 N N . HIS A 1 265 ? 30.004 -1.296 -31.089 1.00 94.69 265 HIS A N 1
ATOM 2137 C CA . HIS A 1 265 ? 30.478 -0.050 -31.686 1.00 94.69 265 HIS A CA 1
ATOM 2138 C C . HIS A 1 265 ? 31.966 -0.120 -32.072 1.00 94.69 265 HIS A C 1
ATOM 2140 O O . HIS A 1 265 ? 32.350 0.286 -33.169 1.00 94.69 265 HIS A O 1
ATOM 2146 N N . ARG A 1 266 ? 32.818 -0.730 -31.231 1.00 96.12 266 ARG A N 1
ATOM 2147 C CA . ARG A 1 266 ? 34.233 -0.988 -31.563 1.00 96.12 266 ARG A CA 1
ATOM 2148 C C . ARG A 1 266 ? 34.398 -1.898 -32.784 1.00 96.12 266 ARG A C 1
ATOM 2150 O O . ARG A 1 266 ? 35.266 -1.635 -33.618 1.00 96.12 266 ARG A O 1
ATOM 2157 N N . LYS A 1 267 ? 33.580 -2.949 -32.914 1.00 96.06 267 LYS A N 1
ATOM 2158 C CA . LYS A 1 267 ? 33.595 -3.834 -34.095 1.00 96.06 267 LYS A CA 1
ATOM 2159 C C . LYS A 1 267 ? 33.173 -3.091 -35.359 1.00 96.06 267 LYS A C 1
ATOM 2161 O O . LYS A 1 267 ? 33.794 -3.287 -36.404 1.00 96.06 267 LYS A O 1
ATOM 2166 N N . ASP A 1 268 ? 32.164 -2.232 -35.265 1.00 95.19 268 ASP A N 1
ATOM 2167 C CA . ASP A 1 268 ? 31.683 -1.452 -36.403 1.00 95.19 268 ASP A CA 1
ATOM 2168 C C . ASP A 1 268 ? 32.714 -0.403 -36.845 1.00 95.19 268 ASP A C 1
ATOM 2170 O O . ASP A 1 268 ? 33.020 -0.327 -38.036 1.00 95.19 268 ASP A O 1
ATOM 2174 N N . ILE A 1 269 ? 33.364 0.302 -35.908 1.00 95.12 269 ILE A N 1
ATOM 2175 C CA . ILE A 1 269 ? 34.500 1.192 -36.216 1.00 95.12 269 ILE A CA 1
ATOM 2176 C C . ILE A 1 269 ? 35.621 0.418 -36.915 1.00 95.12 269 ILE A C 1
ATOM 2178 O O . ILE A 1 269 ? 36.147 0.875 -37.930 1.00 95.12 269 ILE A O 1
ATOM 2182 N N . PHE A 1 270 ? 35.989 -0.762 -36.404 1.00 96.25 270 PHE A N 1
ATOM 2183 C CA . PHE A 1 270 ? 37.033 -1.580 -37.021 1.00 96.25 270 PHE A CA 1
ATOM 2184 C C . PHE A 1 270 ? 36.656 -2.003 -38.447 1.00 96.25 270 PHE A C 1
ATOM 2186 O O . PHE A 1 270 ? 37.493 -1.935 -39.346 1.00 96.25 270 PHE A O 1
ATOM 2193 N N . ARG A 1 271 ? 35.392 -2.380 -38.682 1.00 95.56 271 ARG A N 1
ATOM 2194 C CA . ARG A 1 271 ? 34.885 -2.743 -40.012 1.00 95.56 271 ARG A CA 1
ATOM 2195 C C . ARG A 1 271 ? 34.942 -1.562 -40.984 1.00 95.56 271 ARG A C 1
ATOM 2197 O O . ARG A 1 271 ? 35.399 -1.744 -42.110 1.00 95.56 271 ARG A O 1
ATOM 2204 N N . VAL A 1 272 ? 34.523 -0.371 -40.557 1.00 95.88 272 VAL A N 1
ATOM 2205 C CA . VAL A 1 272 ? 34.585 0.851 -41.378 1.00 95.88 272 VAL A CA 1
ATOM 2206 C C . VAL A 1 272 ? 36.035 1.220 -41.690 1.00 95.88 272 VAL A C 1
ATOM 2208 O O . VAL A 1 272 ? 36.369 1.480 -42.844 1.00 95.88 272 VAL A O 1
ATOM 2211 N N . ASN A 1 273 ? 36.920 1.177 -40.691 1.00 95.31 273 ASN A N 1
ATOM 2212 C CA . ASN A 1 273 ? 38.338 1.474 -40.882 1.00 95.31 273 ASN A CA 1
ATOM 2213 C C . ASN A 1 273 ? 38.991 0.466 -41.845 1.00 95.31 273 ASN A C 1
ATOM 2215 O O . ASN A 1 273 ? 39.718 0.849 -42.756 1.00 95.31 273 ASN A O 1
ATOM 2219 N N . TRP A 1 274 ? 38.665 -0.823 -41.717 1.00 97.12 274 TRP A N 1
ATOM 2220 C CA . TRP A 1 274 ? 39.122 -1.857 -42.645 1.00 97.12 274 TRP A CA 1
ATOM 2221 C C . TRP A 1 274 ? 38.651 -1.611 -44.085 1.00 97.12 274 TRP A C 1
ATOM 2223 O O . TRP A 1 274 ? 39.450 -1.702 -45.017 1.00 97.12 274 TRP A O 1
ATOM 2233 N N . GLN A 1 275 ? 37.375 -1.260 -44.282 1.00 95.69 275 GLN A N 1
ATOM 2234 C CA . GLN A 1 275 ? 36.845 -0.901 -45.602 1.00 95.69 275 GLN A CA 1
ATOM 2235 C C . GLN A 1 275 ? 37.566 0.319 -46.187 1.00 95.69 275 GLN A C 1
ATOM 2237 O O . GLN A 1 275 ? 37.924 0.307 -47.365 1.00 95.69 275 GLN A O 1
ATOM 2242 N N . PHE A 1 276 ? 37.839 1.335 -45.366 1.00 97.62 276 PHE A N 1
ATOM 2243 C CA . PHE A 1 276 ? 38.587 2.519 -45.780 1.00 97.62 276 PHE A CA 1
ATOM 2244 C C . PHE A 1 276 ? 40.010 2.166 -46.240 1.00 97.62 276 PHE A C 1
ATOM 2246 O O . PHE A 1 276 ? 40.418 2.568 -47.329 1.00 97.62 276 PHE A O 1
ATOM 2253 N N . TRP A 1 277 ? 40.740 1.349 -45.472 1.00 97.12 277 TRP A N 1
ATOM 2254 C CA . TRP A 1 277 ? 42.076 0.875 -45.851 1.00 97.12 277 TRP A CA 1
ATOM 2255 C C . TRP A 1 277 ? 42.067 0.032 -47.127 1.00 97.12 277 TRP A C 1
ATOM 2257 O O . TRP A 1 277 ? 42.944 0.203 -47.972 1.00 97.12 277 TRP A O 1
ATOM 2267 N N . ALA A 1 278 ? 41.071 -0.838 -47.308 1.00 97.12 278 ALA A N 1
ATOM 2268 C CA . ALA A 1 278 ? 40.935 -1.629 -48.528 1.00 97.12 278 ALA A CA 1
ATOM 2269 C C . ALA A 1 278 ? 40.749 -0.734 -49.766 1.00 97.12 278 ALA A C 1
ATOM 2271 O O . ALA A 1 278 ? 41.445 -0.915 -50.766 1.00 97.12 278 ALA A O 1
ATOM 2272 N N . VAL A 1 279 ? 39.868 0.270 -49.685 1.00 97.25 279 VAL A N 1
ATOM 2273 C CA . VAL A 1 279 ? 39.662 1.252 -50.764 1.00 97.25 279 VAL A CA 1
ATOM 2274 C C . VAL A 1 279 ? 40.933 2.065 -51.016 1.00 97.25 279 VAL A C 1
ATOM 2276 O O . VAL A 1 279 ? 41.323 2.250 -52.167 1.00 97.25 279 VAL A O 1
ATOM 2279 N N . PHE A 1 280 ? 41.618 2.500 -49.956 1.00 97.31 280 PHE A N 1
ATOM 2280 C CA . PHE A 1 280 ? 42.860 3.263 -50.057 1.00 97.31 280 PHE A CA 1
ATOM 2281 C C . PHE A 1 280 ? 43.983 2.476 -50.753 1.00 97.31 280 PHE A C 1
ATOM 2283 O O . PHE A 1 280 ? 44.656 3.009 -51.632 1.00 97.31 280 PHE A O 1
ATOM 2290 N N . ILE A 1 281 ? 44.151 1.190 -50.427 1.00 97.50 281 ILE A N 1
ATOM 2291 C CA . ILE A 1 281 ? 45.138 0.314 -51.079 1.00 97.50 281 ILE A CA 1
ATOM 2292 C C . ILE A 1 281 ? 44.816 0.144 -52.569 1.00 97.50 281 ILE A C 1
ATOM 2294 O O . ILE A 1 281 ? 45.711 0.265 -53.404 1.00 97.50 281 ILE A O 1
ATOM 2298 N N . VAL A 1 282 ? 43.549 -0.091 -52.925 1.00 97.31 282 VAL A N 1
ATOM 2299 C CA . VAL A 1 282 ? 43.127 -0.201 -54.334 1.00 97.31 282 VAL A CA 1
ATOM 2300 C C . VAL A 1 282 ? 43.378 1.111 -55.091 1.00 97.31 282 VAL A C 1
ATOM 2302 O O . VAL A 1 282 ? 43.865 1.085 -56.224 1.00 97.31 282 VAL A O 1
ATOM 2305 N N . ALA A 1 283 ? 43.116 2.260 -54.464 1.00 96.56 283 ALA A N 1
ATOM 2306 C CA . ALA A 1 283 ? 43.405 3.575 -55.035 1.00 96.56 283 ALA A CA 1
ATOM 2307 C C . ALA A 1 283 ? 44.914 3.798 -55.259 1.00 96.56 283 ALA A C 1
ATOM 2309 O O . ALA A 1 283 ? 45.318 4.285 -56.311 1.00 96.56 283 ALA A O 1
ATOM 2310 N N . LEU A 1 284 ? 45.769 3.389 -54.316 1.00 96.62 284 LEU A N 1
ATOM 2311 C CA . LEU A 1 284 ? 47.224 3.476 -54.481 1.00 96.62 284 LEU A CA 1
ATOM 2312 C C . LEU A 1 284 ? 47.746 2.565 -55.596 1.00 96.62 284 LEU A C 1
ATOM 2314 O O . LEU A 1 284 ? 48.599 2.985 -56.375 1.00 96.62 284 LEU A O 1
ATOM 2318 N N . LEU A 1 285 ? 47.234 1.335 -55.697 1.00 96.25 285 LEU A N 1
ATOM 2319 C CA . LEU A 1 285 ? 47.626 0.399 -56.755 1.00 96.25 285 LEU A CA 1
ATOM 2320 C C . LEU A 1 285 ? 47.214 0.904 -58.143 1.00 96.25 285 LEU A C 1
ATOM 2322 O O . LEU A 1 285 ? 48.003 0.831 -59.082 1.00 96.25 285 LEU A O 1
ATOM 2326 N N . THR A 1 286 ? 46.002 1.450 -58.269 1.00 95.56 286 THR A N 1
ATOM 2327 C CA . THR A 1 286 ? 45.521 2.043 -59.528 1.00 95.56 286 THR A CA 1
ATOM 2328 C C . THR A 1 286 ? 46.319 3.289 -59.908 1.00 95.56 286 THR A C 1
ATOM 2330 O O . THR A 1 286 ? 46.747 3.401 -61.055 1.00 95.56 286 THR A O 1
ATOM 2333 N N . PHE A 1 287 ? 46.610 4.172 -58.949 1.00 95.12 287 PHE A N 1
ATOM 2334 C CA . PHE A 1 287 ? 47.446 5.351 -59.179 1.00 95.12 287 PHE A CA 1
ATOM 2335 C C . PHE A 1 287 ? 48.889 4.985 -59.572 1.00 95.12 287 PHE A C 1
ATOM 2337 O O . PHE A 1 287 ? 49.451 5.554 -60.511 1.00 95.12 287 PHE A O 1
ATOM 2344 N N . GLY A 1 288 ? 49.483 3.990 -58.908 1.00 94.06 288 GLY A N 1
ATOM 2345 C CA . GLY A 1 288 ? 50.809 3.472 -59.250 1.00 94.06 288 GLY A CA 1
ATOM 2346 C C . GLY A 1 288 ? 50.865 2.887 -60.663 1.00 94.06 288 GLY A C 1
ATOM 2347 O O . GLY A 1 288 ? 51.799 3.180 -61.405 1.00 94.06 288 GLY A O 1
ATOM 2348 N N . ALA A 1 289 ? 49.837 2.135 -61.070 1.00 93.19 289 ALA A N 1
ATOM 2349 C CA . ALA A 1 289 ? 49.736 1.603 -62.428 1.00 93.19 289 ALA A CA 1
ATOM 2350 C C . ALA A 1 289 ? 49.648 2.717 -63.487 1.00 93.19 289 ALA A C 1
ATOM 2352 O O . ALA A 1 289 ? 50.284 2.607 -64.531 1.00 93.19 289 ALA A O 1
ATOM 2353 N N . THR A 1 290 ? 48.923 3.808 -63.210 1.00 91.94 290 THR A N 1
ATOM 2354 C CA . THR A 1 290 ? 48.827 4.949 -64.140 1.00 91.94 290 THR A CA 1
ATOM 2355 C C . THR A 1 290 ? 50.105 5.776 -64.262 1.00 91.94 290 THR A C 1
ATOM 2357 O O . THR A 1 290 ? 50.284 6.436 -65.275 1.00 91.94 290 THR A O 1
ATOM 2360 N N . LEU A 1 291 ? 50.985 5.772 -63.257 1.00 90.94 291 LEU A N 1
ATOM 2361 C CA . LEU A 1 291 ? 52.258 6.505 -63.315 1.00 90.94 291 LEU A CA 1
ATOM 2362 C C . LEU A 1 291 ? 53.389 5.719 -63.993 1.00 90.94 291 LEU A C 1
ATOM 2364 O O . LEU A 1 291 ? 54.404 6.313 -64.352 1.00 90.94 291 LEU A O 1
ATOM 2368 N N . TRP A 1 292 ? 53.252 4.398 -64.119 1.00 82.19 292 TRP A N 1
ATOM 2369 C CA . TRP A 1 292 ? 54.279 3.520 -64.693 1.00 82.19 292 TRP A CA 1
ATOM 2370 C C . TRP A 1 292 ? 53.992 3.055 -66.126 1.00 82.19 292 TRP A C 1
ATOM 2372 O O . TRP A 1 292 ? 54.904 2.527 -66.762 1.00 82.19 292 TRP A O 1
ATOM 2382 N N . GLY A 1 293 ? 52.764 3.229 -66.620 1.00 76.19 293 GLY A N 1
ATOM 2383 C CA . GLY A 1 293 ? 52.386 2.985 -68.019 1.00 76.19 293 GLY A CA 1
ATOM 2384 C C . GLY A 1 293 ? 52.496 4.240 -68.867 1.00 76.19 293 GLY A C 1
ATOM 2385 O O . GLY A 1 293 ? 52.953 4.110 -70.023 1.00 76.19 293 GLY A O 1
#

Secondary structure (DSSP, 8-state):
----------------------------S-SHHHHHHHHHHHHHHHHHTSBSSTT---BHHHHHHHHH-TT-GGG-TTSTTHHHHHHHHHHHHHHHHHHHHHHHHTT-TTT-GGGGGGTHHHHHHHHTTS---HHHHHHHHTTTS------------TTTT---GGGS---GGGG------TTSHHHHHHHHHHHHHHHHHHHHHHHHHHHHHHHHHHHHHHHHHHHHHHHHHHHHHHHHHHHHHHHHHHHHHHHHHHHHHHHHHHHHHHHHHHHHHHHHHHHHHHHHHHHH-

Radius of gyration: 46.6 Å; chains: 1; bounding box: 122×53×146 Å

Sequence (293 aa):
MSGDCDLLNDMSDIHDEQPEELRGEHPSEVQDDEQEESLHKTIEELTDGMKITNDNPITYGEYRAAENDPNHPLHDPDNPLHEQYLQAAESFRETNASIAGVLRDTGVFENTKFLRPFGVEKALESYGNFGFNADYFLERYRGMVPKIDPIESFGVTPKDFGVSTDSLGLKPEDFSISKPEFGTASDYCSNLVDQWWEEAEAQRWAMDESMEAIQAERQRKEQEEKDFRERVTFALNRLADIQESMEGRAKKDREEDLEAQEKQHRKDIFRVNWQFWAVFIVALLTFGATLWG

Foldseek 3Di:
DDDDDDDDDDDPDDDPPPPPPPPPPPPPPPPPVVVVVVVLVVVCVVQQQDDLDPPQPHGPVNLVVCVVDVPRPLCDPPDPNVVSSVVSVVVLLVVLVVVCVVCVVVVVNVPDPPCVVSPSVVVCVVVVPPDDDPVVVVVVCVVVDPPPPPPPPPPDDVVPPPDDPVPPPDDPVVPPPPPPPPPCPVVVVVVVVVVVVVVVVVVVVVVVVVVVVVVVVVVVVVVVVVVVVVVVVVVVVVVVVVVVVVVVVVVVVVVVVVVVVVVVVVVVVVVVVVVVVVVVVVVVVVVVVVVVD